Protein AF-0000000072275201 (afdb_homodimer)

Secondary structure (DSSP, 8-state):
------S-HHHH-----TTSS----B-TTT--BHHHHHHH-GGGEEEEEEEETTTTEEEEEEEEEPTT-TT-SS-HHHHHHHHH--TTEE--EEEHHHHHSHHHHHHHHHHHHHHHHH-GGGB-HHHHHHHHHHHHHHHHHHBPPPPHHHHHHHHHHHHHHHHH-/------S-HHHH-----TTSS----B-TTT--BHHHHTTT-GGGEEEEEEEETTTTEEEEEEEEEPTT-TT-SS-HHHHHHHHH--TTEE--EEEHHHHHSHHHHHHHHHHHHHHHHH-GGGB-HHHHHHHHHHHHHHHHHHBPPPPHHHHHHHHHHHHHHHHH-

Sequence (330 aa):
MAQYMPWSLAALRPVHPTFGNLIPLLCEVCRNDLLQDSILRPGWGTILFRHDYNISQVTSVHLSCKDGCLSCKDGCNSEIESRYGGDGVIWPSAELRDYLNPAIFMMKMQEHMNQMRYIPLSFSEAAHHKYMQIFSALSQRTLRLTTQEDLVDYNSYMEIRAAFSMAQYMPWSLAALRPVHPTFGNLIPLLCEVCRNDLLQDSILRPGWGTILFRHDYNISQVTSVHLSCKDGCLSCKDGCNSEIESRYGGDGVIWPSAELRDYLNPAIFMMKMQEHMNQMRYIPLSFSEAAHHKYMQIFSALSQRTLRLTTQEDLVDYNSYMEIRAAFS

Organism: Rhodospirillum rubrum (strain ATCC 11170 / ATH 1.1.1 / DSM 467 / LMG 4362 / NCIMB 8255 / S1) (NCBI:txid269796)

Structure (mmCIF, N/CA/C/O backbone):
data_AF-0000000072275201-model_v1
#
loop_
_entity.id
_entity.type
_entity.pdbx_description
1 polymer 'Uncharacterized protein'
#
loop_
_atom_site.group_PDB
_atom_site.id
_atom_site.type_symbol
_atom_site.label_atom_id
_atom_site.label_alt_id
_atom_site.label_comp_id
_atom_site.label_asym_id
_atom_site.label_entity_id
_atom_site.label_seq_id
_atom_site.pdbx_PDB_ins_code
_atom_site.Cartn_x
_atom_site.Cartn_y
_atom_site.Cartn_z
_atom_site.occupancy
_atom_site.B_iso_or_equiv
_atom_site.auth_seq_id
_atom_site.auth_comp_id
_atom_site.auth_asym_id
_atom_site.auth_atom_id
_atom_site.pdbx_PDB_model_num
ATOM 1 N N . MET A 1 1 ? -39.312 -1.085 18.031 1 17.34 1 MET A N 1
ATOM 2 C CA . MET A 1 1 ? -38.531 -2.174 17.453 1 17.34 1 MET A CA 1
ATOM 3 C C . MET A 1 1 ? -37.562 -1.651 16.375 1 17.34 1 MET A C 1
ATOM 5 O O . MET A 1 1 ? -38 -1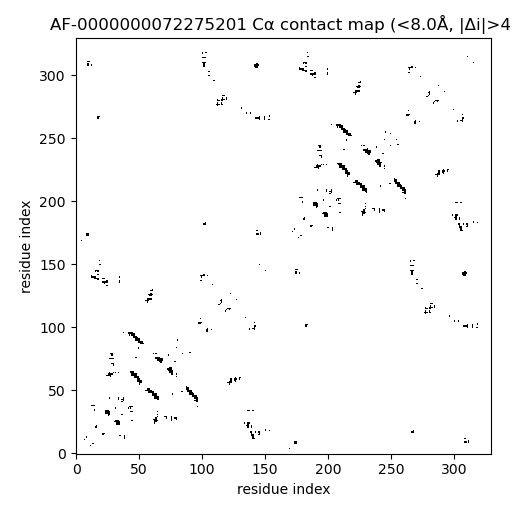.26 15.297 1 17.34 1 MET A O 1
ATOM 9 N N . ALA A 1 2 ? -36.75 -0.771 16.562 1 24.14 2 ALA A N 1
ATOM 10 C CA . ALA A 1 2 ? -35.969 -0.015 15.586 1 24.14 2 ALA A CA 1
ATOM 11 C C . ALA A 1 2 ? -35.281 -0.95 14.609 1 24.14 2 ALA A C 1
ATOM 13 O O . ALA A 1 2 ? -34.562 -1.864 15.023 1 24.14 2 ALA A O 1
ATOM 14 N N . GLN A 1 3 ? -35.781 -1.308 13.406 1 24.64 3 GLN A N 1
ATOM 15 C CA . GLN A 1 3 ? -35.5 -2.391 12.469 1 24.64 3 GLN A CA 1
ATOM 16 C C . GLN A 1 3 ? -34 -2.461 12.141 1 24.64 3 GLN A C 1
ATOM 18 O O . GLN A 1 3 ? -33.375 -1.433 11.914 1 24.64 3 GLN A O 1
ATOM 23 N N . TYR A 1 4 ? -33.156 -3.467 12.617 1 26.97 4 TYR A N 1
ATOM 24 C CA . TYR A 1 4 ? -31.812 -4.027 12.516 1 26.97 4 TYR A CA 1
ATOM 25 C C . TYR A 1 4 ? -31.328 -4.023 11.078 1 26.97 4 TYR A C 1
ATOM 27 O O . TYR A 1 4 ? -31.859 -4.738 10.227 1 26.97 4 TYR A O 1
ATOM 35 N N . MET A 1 5 ? -31.406 -2.988 10.414 1 33.47 5 MET A N 1
ATOM 36 C CA . MET A 1 5 ? -31.141 -2.93 8.977 1 33.47 5 MET A CA 1
ATOM 37 C C . MET A 1 5 ? -30.078 -3.957 8.586 1 33.47 5 MET A C 1
ATOM 39 O O . MET A 1 5 ? -29 -3.984 9.156 1 33.47 5 MET A O 1
ATOM 43 N N . PRO A 1 6 ? -30.312 -5.121 8 1 34.28 6 PRO A N 1
ATOM 44 C CA . PRO A 1 6 ? -29.594 -6.387 7.816 1 34.28 6 PRO A CA 1
ATOM 45 C C . PRO A 1 6 ? -28.094 -6.199 7.594 1 34.28 6 PRO A C 1
ATOM 47 O O . PRO A 1 6 ? -27.625 -5.066 7.477 1 34.28 6 PRO A O 1
ATOM 50 N N . TRP A 1 7 ? -27.25 -7.246 6.391 1 37.75 7 TRP A N 1
ATOM 51 C CA . TRP A 1 7 ? -25.906 -7.676 6.016 1 37.75 7 TRP A CA 1
ATOM 52 C C . TRP A 1 7 ? -25.062 -6.48 5.602 1 37.75 7 TRP A C 1
ATOM 54 O O . TRP A 1 7 ? -25.391 -5.762 4.66 1 37.75 7 TRP A O 1
ATOM 64 N N . SER A 1 8 ? -24.531 -5.602 6.297 1 42.25 8 SER A N 1
ATOM 65 C CA . SER A 1 8 ? -23.828 -4.328 6.238 1 42.25 8 SER A CA 1
ATOM 66 C C . SER A 1 8 ? -22.812 -4.312 5.102 1 42.25 8 SER A C 1
ATOM 68 O O . SER A 1 8 ? -22.297 -5.363 4.707 1 42.25 8 SER A O 1
ATOM 70 N N . LEU A 1 9 ? -23.047 -3.363 4.133 1 43.56 9 LEU A N 1
ATOM 71 C CA . LEU A 1 9 ? -22.078 -3.127 3.064 1 43.56 9 LEU A CA 1
ATOM 72 C C . LEU A 1 9 ? -20.672 -3.52 3.506 1 43.56 9 LEU A C 1
ATOM 74 O O . LEU A 1 9 ? -19.875 -4.031 2.705 1 43.56 9 LEU A O 1
ATOM 78 N N . ALA A 1 10 ? -20.344 -3.168 4.766 1 48.31 10 ALA A N 1
ATOM 79 C CA . ALA A 1 10 ? -19.031 -3.545 5.289 1 48.31 10 ALA A CA 1
ATOM 80 C C . ALA A 1 10 ? -18.828 -5.055 5.203 1 48.31 10 ALA A C 1
ATOM 82 O O . ALA A 1 10 ? -17.703 -5.52 4.969 1 48.31 10 ALA A O 1
ATOM 83 N N . ALA A 1 11 ? -20.016 -5.805 5.34 1 50.03 11 ALA A N 1
ATOM 84 C CA . ALA A 1 11 ? -19.969 -7.266 5.285 1 50.03 11 ALA A CA 1
ATOM 85 C C . ALA A 1 11 ? -19.812 -7.754 3.848 1 50.03 11 ALA A C 1
ATOM 87 O O . ALA A 1 11 ? -19.25 -8.82 3.609 1 50.03 11 ALA A O 1
ATOM 88 N N . LEU A 1 12 ? -20.234 -6.895 2.959 1 55.34 12 LEU A N 1
ATOM 89 C CA . LEU A 1 12 ? -20.328 -7.438 1.607 1 55.34 12 LEU A CA 1
ATOM 90 C C . LEU A 1 12 ? -18.984 -7.324 0.888 1 55.34 12 LEU A C 1
ATOM 92 O O . LEU A 1 12 ? -18.703 -8.078 -0.045 1 55.34 12 LEU A O 1
ATOM 96 N N . ARG A 1 13 ? -18.109 -6.762 1.383 1 70.56 13 ARG A N 1
ATOM 97 C CA . ARG A 1 13 ? -16.812 -6.609 0.733 1 70.56 13 ARG A CA 1
ATOM 98 C C . ARG A 1 13 ? -16.938 -6.676 -0.785 1 70.56 13 ARG A C 1
ATOM 100 O O . ARG A 1 13 ? -16.359 -7.555 -1.429 1 70.56 13 ARG A O 1
ATOM 107 N N . PRO A 1 14 ? -17.75 -5.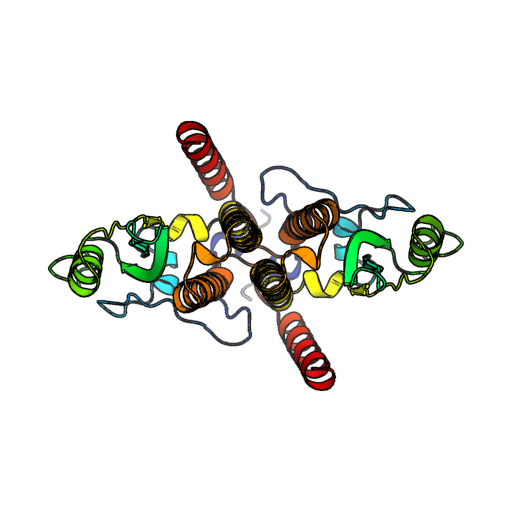742 -1.393 1 80.75 14 PRO A N 1
ATOM 108 C CA . PRO A 1 14 ? -17.953 -5.836 -2.84 1 80.75 14 PRO A CA 1
ATOM 109 C C . PRO A 1 14 ? -16.719 -5.422 -3.637 1 80.75 14 PRO A C 1
ATOM 111 O O . PRO A 1 14 ? -15.828 -4.75 -3.102 1 80.75 14 PRO A O 1
ATOM 114 N N . VAL A 1 15 ? -16.703 -5.957 -4.922 1 89.31 15 VAL A N 1
ATOM 115 C CA . VAL A 1 15 ? -15.719 -5.445 -5.867 1 89.31 15 VAL A CA 1
ATOM 116 C C . VAL A 1 15 ? -16.188 -4.109 -6.434 1 89.31 15 VAL A C 1
ATOM 118 O O . VAL A 1 15 ? -17.344 -3.977 -6.859 1 89.31 15 VAL A O 1
ATOM 121 N N . HIS A 1 16 ? -15.422 -3.115 -6.34 1 90.69 16 HIS A N 1
ATOM 122 C CA . HIS A 1 16 ? -15.734 -1.8 -6.883 1 90.69 16 HIS A CA 1
ATOM 123 C C . HIS A 1 16 ? -14.531 -1.193 -7.598 1 90.69 16 HIS A C 1
ATOM 125 O O . HIS A 1 16 ? -13.383 -1.481 -7.242 1 90.69 16 HIS A O 1
ATOM 131 N N . PRO A 1 17 ? -14.766 -0.382 -8.633 1 93.56 17 PRO A N 1
ATOM 132 C CA . PRO A 1 17 ? -13.648 0.221 -9.359 1 93.56 17 PRO A CA 1
ATOM 133 C C . PRO A 1 17 ? -12.977 1.354 -8.586 1 93.56 17 PRO A C 1
ATOM 135 O O . PRO A 1 17 ? -13.383 2.512 -8.703 1 93.56 17 PRO A O 1
ATOM 138 N N . THR A 1 18 ? -11.922 1.059 -7.934 1 93.88 18 THR A N 1
ATOM 139 C CA . THR A 1 18 ? -11.188 2.02 -7.121 1 93.88 18 THR A CA 1
ATOM 140 C C . THR A 1 18 ? -10.664 3.17 -7.98 1 93.88 18 THR A C 1
ATOM 142 O O . THR A 1 18 ? -10.672 4.324 -7.551 1 93.88 18 THR A O 1
ATOM 145 N N . PHE A 1 19 ? -10.305 2.859 -9.188 1 93.69 19 PHE A N 1
ATOM 146 C CA . PHE A 1 19 ? -9.648 3.816 -10.07 1 93.69 19 PHE A CA 1
ATOM 147 C C . PHE A 1 19 ? -10.602 4.289 -11.164 1 93.69 19 PHE A C 1
ATOM 149 O O . PHE A 1 19 ? -10.172 4.879 -12.156 1 93.69 19 PHE A O 1
ATOM 156 N N . GLY A 1 20 ? -11.836 4.016 -11.047 1 90.75 20 GLY A N 1
ATOM 157 C CA . GLY A 1 20 ? -12.82 4.422 -12.039 1 90.75 20 GLY A CA 1
ATOM 158 C C . GLY A 1 20 ? -13.234 3.291 -12.961 1 90.75 20 GLY A C 1
ATOM 159 O O . GLY A 1 20 ? -14.367 3.256 -13.438 1 90.75 20 GLY A O 1
ATOM 160 N N . ASN A 1 21 ? -12.25 2.432 -13.25 1 92.62 21 ASN A N 1
ATOM 161 C CA . ASN A 1 21 ? -12.531 1.245 -14.055 1 92.62 21 ASN A CA 1
ATOM 162 C C . ASN A 1 21 ? -12.148 -0.034 -13.312 1 92.62 21 ASN A C 1
ATOM 164 O O . ASN A 1 21 ? -11.227 -0.031 -12.492 1 92.62 21 ASN A O 1
ATOM 168 N N . LEU A 1 22 ? -12.922 -1.048 -13.695 1 94.75 22 LEU A N 1
ATOM 169 C CA . LEU A 1 22 ? -12.625 -2.336 -13.078 1 94.75 22 LEU A CA 1
ATOM 170 C C . LEU A 1 22 ? -11.336 -2.928 -13.648 1 94.75 22 LEU A C 1
ATOM 172 O O . LEU A 1 22 ? -11.125 -2.902 -14.859 1 94.75 22 LEU A O 1
ATOM 176 N N . ILE A 1 23 ? -10.469 -3.408 -12.812 1 96.12 23 ILE A N 1
ATOM 177 C CA . ILE A 1 23 ? -9.258 -4.141 -13.156 1 96.12 23 ILE A CA 1
ATOM 178 C C . ILE A 1 23 ? -9.453 -5.625 -12.852 1 96.12 23 ILE A C 1
ATOM 180 O O . ILE A 1 23 ? -9.539 -6.02 -11.688 1 96.12 23 ILE A O 1
ATOM 184 N N . PRO A 1 24 ? -9.523 -6.445 -13.875 1 96.19 24 PRO A N 1
ATOM 185 C CA . PRO A 1 24 ? -9.727 -7.871 -13.617 1 96.19 24 PRO A CA 1
ATOM 186 C C . PRO A 1 24 ? -8.484 -8.555 -13.047 1 96.19 24 PRO A C 1
ATOM 188 O O . PRO A 1 24 ? -7.371 -8.039 -13.188 1 96.19 24 PRO A O 1
ATOM 191 N N . LEU A 1 25 ? -8.664 -9.609 -12.336 1 96.81 25 LEU A N 1
ATOM 192 C CA . LEU A 1 25 ? -7.621 -10.492 -11.836 1 96.81 25 LEU A CA 1
ATOM 193 C C . LEU A 1 25 ? -7.832 -11.922 -12.336 1 96.81 25 LEU A C 1
ATOM 195 O O . LEU A 1 25 ? -8.391 -12.758 -11.633 1 96.81 25 LEU A O 1
ATOM 199 N N . LEU A 1 26 ? -7.25 -12.148 -13.508 1 96.06 26 LEU A N 1
ATOM 200 C CA . LEU A 1 26 ? -7.613 -13.367 -14.219 1 96.06 26 LEU A CA 1
ATOM 201 C C . LEU A 1 26 ? -6.617 -14.484 -13.93 1 96.06 26 LEU A C 1
ATOM 203 O O . LEU A 1 26 ? -5.406 -14.25 -13.914 1 96.06 26 LEU A O 1
ATOM 207 N N . CYS A 1 27 ? -7.199 -15.656 -13.672 1 96.31 27 CYS A N 1
ATOM 208 C CA . CYS A 1 27 ? -6.363 -16.844 -13.742 1 96.31 27 CYS A CA 1
ATOM 209 C C . CYS A 1 27 ? -5.684 -16.953 -15.102 1 96.31 27 CYS A C 1
ATOM 211 O O . CYS A 1 27 ? -6.332 -16.797 -16.141 1 96.31 27 CYS A O 1
ATOM 213 N N . GLU A 1 28 ? -4.445 -17.266 -15.086 1 95.12 28 GLU A N 1
ATOM 214 C CA . GLU A 1 28 ? -3.686 -17.25 -16.328 1 95.12 28 GLU A CA 1
ATOM 215 C C . GLU A 1 28 ? -3.936 -18.516 -17.141 1 95.12 28 GLU A C 1
ATOM 217 O O . GLU A 1 28 ? -3.572 -18.594 -18.312 1 95.12 28 GLU A O 1
ATOM 222 N N . VAL A 1 29 ? -4.605 -19.469 -16.547 1 93.81 29 VAL A N 1
ATOM 223 C CA . VAL A 1 29 ? -4.863 -20.75 -17.219 1 93.81 29 VAL A CA 1
ATOM 224 C C . VAL A 1 29 ? -6.309 -20.781 -17.703 1 93.81 29 VAL A C 1
ATOM 226 O O . VAL A 1 29 ? -6.559 -20.797 -18.906 1 93.81 29 VAL A O 1
ATOM 229 N N . CYS A 1 30 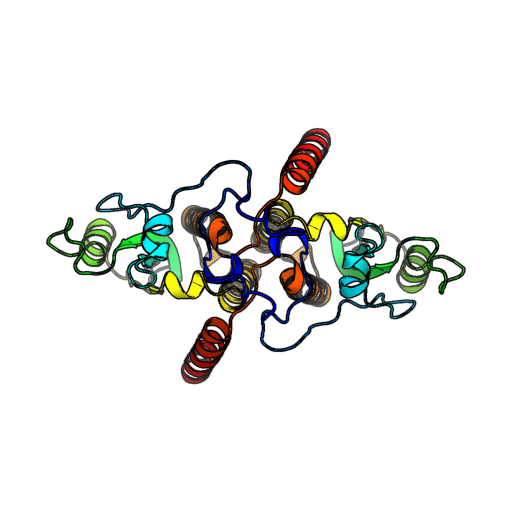? -7.289 -20.703 -16.891 1 92.94 30 CYS A N 1
ATOM 230 C CA . CYS A 1 30 ? -8.688 -20.891 -17.25 1 92.94 30 CYS A CA 1
ATOM 231 C C . CYS A 1 30 ? -9.375 -19.547 -17.5 1 92.94 30 CYS A C 1
ATOM 233 O O . CYS A 1 30 ? -10.523 -19.5 -17.938 1 92.94 30 CYS A O 1
ATOM 235 N N . ARG A 1 31 ? -8.828 -18.406 -17.188 1 93.25 31 ARG A N 1
ATOM 236 C CA . ARG A 1 31 ? -9.258 -17.047 -17.469 1 93.25 31 ARG A CA 1
ATOM 237 C C . ARG A 1 31 ? -10.422 -16.641 -16.562 1 93.25 31 ARG A C 1
ATOM 239 O O . ARG A 1 31 ? -11.07 -15.617 -16.797 1 93.25 31 ARG A O 1
ATOM 246 N N . ASN A 1 32 ? -10.68 -17.484 -15.516 1 91.31 32 ASN A N 1
ATOM 247 C CA . ASN A 1 32 ? -11.633 -17.047 -14.508 1 91.31 32 ASN A CA 1
ATOM 248 C C . ASN A 1 32 ? -11.156 -15.781 -13.797 1 91.31 32 ASN A C 1
ATOM 250 O O . ASN A 1 32 ? -9.977 -15.648 -13.484 1 91.31 32 ASN A O 1
ATOM 254 N N . ASP A 1 33 ? -12.125 -14.914 -13.516 1 93.5 33 ASP A N 1
ATOM 255 C CA . ASP A 1 33 ? -11.781 -13.719 -12.75 1 93.5 33 ASP A CA 1
ATOM 256 C C . ASP A 1 33 ? -11.734 -14.023 -11.258 1 93.5 33 ASP A C 1
ATOM 258 O O . ASP A 1 33 ? -12.766 -14.078 -10.594 1 93.5 33 ASP A O 1
ATOM 262 N N . LEU A 1 34 ? -10.578 -14.078 -10.75 1 94.12 34 LEU A N 1
ATOM 263 C CA . LEU A 1 34 ? -10.336 -14.492 -9.375 1 94.12 34 LEU A CA 1
ATOM 264 C C . LEU A 1 34 ? -10.875 -13.445 -8.391 1 94.12 34 LEU A C 1
ATOM 266 O O . LEU A 1 34 ? -11.227 -13.773 -7.258 1 94.12 34 LEU A O 1
ATOM 270 N N . LEU A 1 35 ? -10.891 -12.211 -8.812 1 94 35 LEU A N 1
ATOM 271 C CA . LEU A 1 35 ? -11.406 -11.148 -7.953 1 94 35 LEU A CA 1
ATOM 272 C C . LEU A 1 35 ? -12.914 -11.297 -7.754 1 94 35 LEU A C 1
ATOM 274 O O . LEU A 1 35 ? -13.398 -11.266 -6.621 1 94 35 LEU A O 1
ATOM 278 N N . GLN A 1 36 ? -13.617 -11.492 -8.805 1 90.5 36 GLN A N 1
ATOM 279 C CA . GLN A 1 36 ? -15.055 -11.711 -8.727 1 90.5 36 GLN A CA 1
ATOM 280 C C . GLN A 1 36 ? -15.383 -13 -7.988 1 90.5 36 GLN A C 1
ATOM 282 O O . GLN A 1 36 ? -16.281 -13.039 -7.148 1 90.5 36 GLN A O 1
ATOM 287 N N . ASP A 1 37 ? -14.617 -14 -8.258 1 88.06 37 ASP A N 1
ATOM 288 C CA . ASP A 1 37 ? -14.844 -15.305 -7.637 1 88.06 37 ASP A CA 1
ATOM 289 C C . ASP A 1 37 ? -14.594 -15.242 -6.129 1 88.06 37 ASP A C 1
ATOM 291 O O . ASP A 1 37 ? -15.203 -15.992 -5.367 1 88.06 37 ASP A O 1
ATOM 295 N N . SER A 1 38 ? -13.773 -14.312 -5.742 1 88.44 38 SER A N 1
ATOM 296 C CA . SER A 1 38 ? -13.383 -14.227 -4.336 1 88.44 38 SER A CA 1
ATOM 297 C C . SER A 1 38 ? -14.562 -13.82 -3.459 1 88.44 38 SER A C 1
ATOM 299 O O . SER A 1 38 ? -14.523 -13.984 -2.238 1 88.44 38 SER A O 1
ATOM 301 N N . ILE A 1 39 ? -15.57 -13.281 -4.047 1 85.38 39 ILE A N 1
ATOM 302 C CA . ILE A 1 39 ? -16.75 -12.867 -3.295 1 85.38 39 ILE A CA 1
ATOM 303 C C . ILE A 1 39 ? -17.422 -14.094 -2.674 1 85.38 39 ILE A C 1
ATOM 305 O O . ILE A 1 39 ? -17.781 -14.086 -1.494 1 85.38 39 ILE A O 1
ATOM 309 N N . LEU A 1 40 ? -17.422 -15.094 -3.455 1 82.31 40 LEU A N 1
ATOM 310 C CA . LEU A 1 40 ? -18.109 -16.297 -3 1 82.31 40 LEU A CA 1
ATOM 311 C C . LEU A 1 40 ? -17.109 -17.359 -2.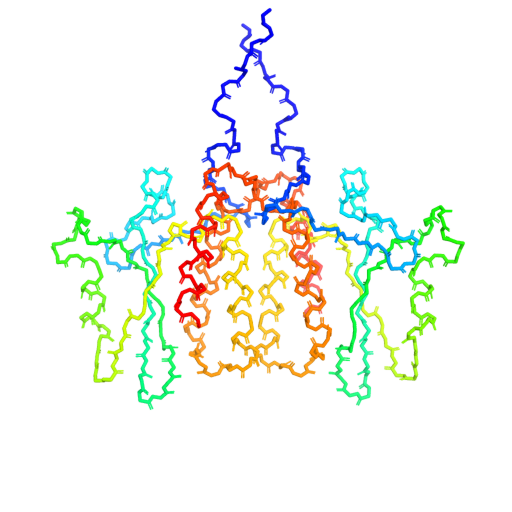578 1 82.31 40 LEU A C 1
ATOM 313 O O . LEU A 1 40 ? -17.422 -18.219 -1.748 1 82.31 40 LEU A O 1
ATOM 317 N N . ARG A 1 41 ? -15.914 -17.297 -3.166 1 83.12 41 ARG A N 1
ATOM 318 C CA . ARG A 1 41 ? -14.898 -18.328 -2.93 1 83.12 41 ARG A CA 1
ATOM 319 C C . ARG A 1 41 ? -13.539 -17.688 -2.654 1 83.12 41 ARG A C 1
ATOM 321 O O . ARG A 1 41 ? -12.609 -17.812 -3.453 1 83.12 41 ARG A O 1
ATOM 328 N N . PRO A 1 42 ? -13.32 -17.094 -1.533 1 77.75 42 PRO A N 1
ATOM 329 C CA . PRO A 1 42 ? -12.078 -16.359 -1.271 1 77.75 42 PRO A CA 1
ATOM 330 C C . PRO A 1 42 ? -10.852 -17.266 -1.24 1 77.75 42 PRO A C 1
ATOM 332 O O . PRO A 1 42 ? -9.734 -16.797 -1.489 1 77.75 42 PRO A O 1
ATOM 335 N N . GLY A 1 43 ? -10.984 -18.531 -1.145 1 79.44 43 GLY A N 1
ATOM 336 C CA . GLY A 1 43 ? -9.852 -19.438 -1.004 1 79.44 43 GLY A CA 1
ATOM 337 C C . GLY A 1 43 ? -9.43 -20.078 -2.312 1 79.44 43 GLY A C 1
ATOM 338 O O . GLY A 1 43 ? -8.562 -20.953 -2.332 1 79.44 43 GLY A O 1
ATOM 339 N N . TRP A 1 44 ? -9.805 -19.5 -3.412 1 82.44 44 TRP A N 1
ATOM 340 C CA . TRP A 1 44 ? -9.609 -20.219 -4.668 1 82.44 44 TRP A CA 1
ATOM 341 C C . TRP A 1 44 ? -8.445 -19.625 -5.457 1 82.44 44 TRP A C 1
ATOM 343 O O . TRP A 1 44 ? -7.91 -20.266 -6.363 1 82.44 44 TRP A O 1
ATOM 353 N N . GLY A 1 45 ? -8.039 -18.469 -5.176 1 92.62 45 GLY A N 1
ATOM 354 C CA . GLY A 1 45 ? -6.98 -17.828 -5.938 1 92.62 45 GLY A CA 1
ATOM 355 C C . GLY A 1 45 ? -5.625 -17.922 -5.27 1 92.62 45 GLY A C 1
ATOM 356 O O . GLY A 1 45 ? -5.52 -17.844 -4.043 1 92.62 45 GLY A O 1
ATOM 357 N N . THR A 1 46 ? -4.605 -18.141 -6.078 1 95 46 THR A N 1
ATOM 358 C CA . THR A 1 46 ? -3.23 -18.203 -5.598 1 95 46 THR A CA 1
ATOM 359 C C . THR A 1 46 ? -2.318 -17.312 -6.43 1 95 46 THR A C 1
ATOM 361 O O . THR A 1 46 ? -2.488 -17.203 -7.648 1 95 46 THR A O 1
ATOM 364 N N . ILE A 1 47 ? -1.437 -16.656 -5.777 1 97.56 47 ILE A N 1
ATOM 365 C CA . ILE A 1 47 ? -0.34 -15.961 -6.434 1 97.56 47 ILE A CA 1
ATOM 366 C C . ILE A 1 47 ? 0.914 -16.828 -6.418 1 97.56 47 ILE A C 1
ATOM 368 O O . ILE A 1 47 ? 1.337 -17.297 -5.359 1 97.56 47 ILE A O 1
ATOM 372 N N . LEU A 1 48 ? 1.494 -17.078 -7.574 1 97.56 48 LEU A N 1
ATOM 373 C CA . LEU A 1 48 ? 2.701 -17.891 -7.703 1 97.56 48 LEU A CA 1
ATOM 374 C C . LEU A 1 48 ? 3.896 -17.031 -8.086 1 97.56 48 LEU A C 1
ATOM 376 O O . LEU A 1 48 ? 3.828 -16.25 -9.039 1 97.56 48 LEU A O 1
ATOM 380 N N . PHE A 1 49 ? 4.922 -17.188 -7.34 1 98.56 49 PHE A N 1
ATOM 381 C CA . PHE A 1 49 ? 6.164 -16.469 -7.613 1 98.56 49 PHE A CA 1
ATOM 382 C C . PHE A 1 49 ? 7.199 -17.406 -8.227 1 98.56 49 PHE A C 1
ATOM 384 O O . PHE A 1 49 ? 7.621 -18.375 -7.594 1 98.56 49 PHE A O 1
ATOM 391 N N . ARG A 1 50 ? 7.559 -17.141 -9.43 1 98.62 50 ARG A N 1
ATOM 392 C CA . ARG A 1 50 ? 8.633 -17.906 -10.047 1 98.62 50 ARG A CA 1
ATOM 393 C C . ARG A 1 50 ? 10 -17.438 -9.547 1 98.62 50 ARG A C 1
ATOM 395 O O . ARG A 1 50 ? 10.5 -16.406 -9.977 1 98.62 50 ARG A O 1
ATOM 402 N N . HIS A 1 51 ? 10.578 -18.203 -8.703 1 98.5 51 HIS A N 1
ATOM 403 C CA . HIS A 1 51 ? 11.867 -17.844 -8.117 1 98.5 51 HIS A CA 1
ATOM 404 C C . HIS A 1 51 ? 13 -18.672 -8.719 1 98.5 51 HIS A C 1
ATOM 406 O O . HIS A 1 51 ? 13 -19.906 -8.609 1 98.5 51 HIS A O 1
ATOM 412 N N . ASP A 1 52 ? 13.883 -17.953 -9.375 1 98.06 52 ASP A N 1
ATOM 413 C CA . ASP A 1 52 ? 15.086 -18.594 -9.898 1 98.06 52 ASP A CA 1
ATOM 414 C C . ASP A 1 52 ? 16.203 -18.594 -8.859 1 98.06 52 ASP A C 1
ATOM 416 O O . ASP A 1 52 ? 16.797 -17.547 -8.586 1 98.06 52 ASP A O 1
ATOM 420 N N . TYR A 1 53 ? 16.484 -19.688 -8.375 1 95.44 53 TYR A N 1
ATOM 421 C CA . TYR A 1 53 ? 17.453 -19.828 -7.293 1 95.44 53 TYR A CA 1
ATOM 422 C C . TYR A 1 53 ? 18.875 -19.531 -7.777 1 95.44 53 TYR A C 1
ATOM 424 O O . TYR A 1 53 ? 19.719 -19.062 -7 1 95.44 53 TYR A O 1
ATOM 432 N N . ASN A 1 54 ? 19.188 -19.828 -9 1 95.88 54 ASN A N 1
ATOM 433 C CA . ASN A 1 54 ? 20.516 -19.594 -9.555 1 95.88 54 ASN A CA 1
ATOM 434 C C . ASN A 1 54 ? 20.891 -18.125 -9.492 1 95.88 54 ASN A C 1
ATOM 436 O O . ASN A 1 54 ? 22.062 -17.781 -9.305 1 95.88 54 ASN A O 1
ATOM 440 N N . ILE A 1 55 ? 19.953 -17.281 -9.641 1 96.44 55 ILE A N 1
ATOM 441 C CA . ILE A 1 55 ? 20.25 -15.859 -9.648 1 96.44 55 ILE A CA 1
ATOM 442 C C . ILE A 1 55 ? 19.562 -15.18 -8.469 1 96.44 55 ILE A C 1
ATOM 444 O O . ILE A 1 55 ? 19.578 -13.953 -8.359 1 96.44 55 ILE A O 1
ATOM 448 N N . SER A 1 56 ? 18.828 -15.953 -7.578 1 96.94 56 SER A N 1
ATOM 449 C CA . SER A 1 56 ? 18.125 -15.477 -6.387 1 96.94 56 SER A CA 1
ATOM 450 C C . SER A 1 56 ? 17.172 -14.336 -6.727 1 96.94 56 SER A C 1
ATOM 452 O O . SER A 1 56 ? 17.203 -13.281 -6.086 1 96.94 56 SER A O 1
ATOM 454 N N . GLN A 1 57 ? 16.281 -14.57 -7.715 1 98.44 57 GLN A N 1
ATOM 455 C CA . GLN A 1 57 ? 15.375 -13.531 -8.203 1 98.44 57 GLN A CA 1
ATOM 456 C C . GLN A 1 57 ? 14.008 -14.109 -8.555 1 98.44 57 GLN A C 1
ATOM 458 O O . GLN A 1 57 ? 13.914 -15.195 -9.141 1 98.44 57 GLN A O 1
ATOM 463 N N . VAL A 1 58 ? 13.008 -13.422 -8.102 1 98.75 58 VAL A N 1
ATOM 464 C CA . VAL A 1 58 ? 11.688 -13.688 -8.664 1 98.75 58 VAL A CA 1
ATOM 465 C C . VAL A 1 58 ? 11.602 -13.102 -10.07 1 98.75 58 VAL A C 1
ATOM 467 O O . VAL A 1 58 ? 11.672 -11.891 -10.258 1 98.75 58 VAL A O 1
ATOM 470 N N . THR A 1 59 ? 11.406 -13.945 -11.023 1 98.62 59 THR A N 1
ATOM 471 C CA . THR A 1 59 ? 11.516 -13.516 -12.406 1 98.62 59 THR A CA 1
ATOM 472 C C . THR A 1 59 ? 10.133 -13.258 -13 1 98.62 59 THR A C 1
ATOM 474 O O . THR A 1 59 ? 10.008 -12.562 -14.008 1 98.62 59 THR A O 1
ATOM 477 N N . SER A 1 60 ? 9.117 -13.852 -12.43 1 98.56 60 SER A N 1
ATOM 478 C CA . SER A 1 60 ? 7.746 -13.609 -12.859 1 98.56 60 SER A CA 1
ATOM 479 C C . SER A 1 60 ? 6.754 -13.961 -11.75 1 98.56 60 SER A C 1
ATOM 481 O O . SER A 1 60 ? 7.082 -14.703 -10.82 1 98.56 60 SER A O 1
ATOM 483 N N . VAL A 1 61 ? 5.625 -13.328 -11.789 1 98.75 61 VAL A N 1
ATOM 484 C CA . VAL A 1 61 ? 4.512 -13.562 -10.875 1 98.75 61 VAL A CA 1
ATOM 485 C C . VAL A 1 61 ? 3.273 -13.984 -11.664 1 98.75 61 VAL A C 1
ATOM 487 O O . VAL A 1 61 ? 2.961 -13.406 -12.703 1 98.75 61 VAL A O 1
ATOM 490 N N . HIS A 1 62 ? 2.594 -15.008 -11.133 1 98.06 62 HIS A N 1
ATOM 491 C CA . HIS A 1 62 ? 1.481 -15.594 -11.875 1 98.06 62 HIS A CA 1
ATOM 492 C C . HIS A 1 62 ? 0.264 -15.789 -10.977 1 98.06 62 HIS A C 1
ATOM 494 O O . HIS A 1 62 ? 0.402 -15.938 -9.766 1 98.06 62 HIS A O 1
ATOM 500 N N . LEU A 1 63 ? -0.862 -15.758 -11.68 1 97.19 63 LEU A N 1
ATOM 501 C CA . LEU A 1 63 ? -2.139 -15.969 -11 1 97.19 63 LEU A CA 1
ATOM 502 C C . LEU A 1 63 ? -2.791 -17.266 -11.453 1 97.19 63 LEU A C 1
ATOM 504 O O . LEU A 1 63 ? -2.869 -17.547 -12.656 1 97.19 63 LEU A O 1
ATOM 508 N N . SER A 1 64 ? -3.197 -18.016 -10.43 1 94.69 64 SER A N 1
ATOM 509 C CA . SER A 1 64 ? -3.859 -19.281 -10.734 1 94.69 64 SER A CA 1
ATOM 510 C C . SER A 1 64 ? -5.039 -19.516 -9.797 1 94.69 64 SER A C 1
ATOM 512 O O . SER A 1 64 ? -5.078 -19 -8.688 1 94.69 64 SER A O 1
ATOM 514 N N . CYS A 1 65 ? -5.965 -20.234 -10.336 1 89.81 65 CYS A N 1
ATOM 515 C CA . CYS A 1 65 ? -6.988 -20.781 -9.453 1 89.81 65 CYS A CA 1
ATOM 516 C C . CYS A 1 65 ? -6.539 -22.109 -8.867 1 89.81 65 CYS A C 1
ATOM 518 O O . CYS A 1 65 ? -5.691 -22.797 -9.445 1 89.81 65 CYS A O 1
ATOM 520 N N . LYS A 1 66 ? -6.734 -22.312 -7.641 1 77.81 66 LYS A N 1
ATOM 521 C CA . LYS A 1 66 ? -6.27 -23.5 -6.938 1 77.81 66 LYS A CA 1
ATOM 522 C C . LYS A 1 66 ? -6.668 -24.766 -7.688 1 77.81 66 LYS A C 1
ATOM 524 O O . LYS A 1 66 ? -7.5 -24.719 -8.594 1 77.81 66 LYS A O 1
ATOM 529 N N . ASP A 1 67 ? -6.051 -25.75 -7.227 1 68.06 67 ASP A N 1
ATOM 530 C CA . ASP A 1 67 ? -6.289 -27.062 -7.812 1 68.06 67 ASP A CA 1
ATOM 531 C C . ASP A 1 67 ? -7.75 -27.469 -7.645 1 68.06 67 ASP A C 1
ATOM 533 O O . ASP A 1 67 ? -8.375 -27.156 -6.633 1 68.06 67 ASP A O 1
ATOM 537 N N . GLY A 1 68 ? -8.367 -27.781 -8.836 1 65.12 68 GLY A N 1
ATOM 538 C CA . GLY A 1 68 ? -9.727 -28.281 -8.852 1 65.12 68 GLY A CA 1
ATOM 539 C C . GLY A 1 68 ? -10.695 -27.375 -9.594 1 65.12 68 GLY A C 1
ATOM 540 O O . GLY A 1 68 ? -11.914 -27.5 -9.438 1 65.12 68 GLY A O 1
ATOM 541 N N . CYS A 1 69 ? -10 -26.406 -10.125 1 71.62 69 CYS A N 1
ATOM 542 C CA . CYS A 1 69 ? -10.891 -25.625 -10.977 1 71.62 69 CYS A CA 1
ATOM 543 C C . CYS A 1 69 ? -11.594 -26.5 -11.992 1 71.62 69 CYS A C 1
ATOM 545 O O . CYS A 1 69 ? -10.984 -27.422 -12.555 1 71.62 69 CYS A O 1
ATOM 547 N N . LEU A 1 70 ? -12.781 -26.391 -11.984 1 65.44 70 LEU A N 1
ATOM 548 C CA . LEU A 1 70 ? -13.625 -27.25 -12.812 1 65.44 70 LEU A CA 1
ATOM 549 C C . LEU A 1 70 ? -13.203 -27.156 -14.281 1 65.44 70 LEU A C 1
ATOM 551 O O . LEU A 1 70 ? -13.367 -28.125 -15.031 1 65.44 70 LEU A O 1
ATOM 555 N N . SER A 1 71 ? -12.586 -26.078 -14.586 1 71.44 71 SER A N 1
ATOM 556 C CA . SER A 1 71 ? -12.297 -25.859 -15.992 1 71.44 71 SER A CA 1
ATOM 557 C C . SER A 1 71 ? -10.922 -26.406 -16.375 1 71.44 71 SER A C 1
ATOM 559 O O . SER A 1 71 ? -10.633 -26.609 -17.547 1 71.44 71 SER A O 1
ATOM 561 N N . CYS A 1 72 ? -10.125 -26.609 -15.305 1 72.56 72 CYS A N 1
ATOM 562 C CA . CYS A 1 72 ? -8.758 -27.031 -15.602 1 72.56 72 CYS A CA 1
ATOM 563 C C . CYS A 1 72 ? -8.492 -28.438 -15.086 1 72.56 72 CYS A C 1
ATOM 565 O O . CYS A 1 72 ? -8.68 -28.719 -13.898 1 72.56 72 CYS A O 1
ATOM 567 N N . LYS A 1 73 ? -8.172 -29.406 -15.898 1 68.81 73 LYS A N 1
ATOM 568 C CA . LYS A 1 73 ? -7.977 -30.828 -15.586 1 68.81 73 LYS A CA 1
ATOM 569 C C . LYS A 1 73 ? -6.805 -31.016 -14.625 1 68.81 73 LYS A C 1
ATOM 571 O O . LYS A 1 73 ? -6.918 -31.766 -13.648 1 68.81 73 LYS A O 1
ATOM 576 N N . ASP A 1 74 ? -5.668 -30.469 -14.875 1 72.06 74 ASP A N 1
ATOM 577 C CA . ASP A 1 74 ? -4.438 -30.734 -14.133 1 72.06 74 ASP A CA 1
ATOM 578 C C . ASP A 1 74 ? -4.246 -29.703 -13.016 1 72.06 74 ASP A C 1
ATOM 580 O O . ASP A 1 74 ? -3.273 -29.781 -12.258 1 72.06 74 ASP A O 1
ATOM 584 N N . GLY A 1 75 ? -5.227 -28.859 -12.875 1 85.5 75 GLY A N 1
ATOM 585 C CA . GLY A 1 75 ? -5.098 -27.781 -11.914 1 85.5 75 GLY A CA 1
ATOM 586 C C . GLY A 1 75 ? -4.309 -26.594 -12.438 1 85.5 75 GLY A C 1
ATOM 587 O O . GLY A 1 75 ? -3.295 -26.766 -13.117 1 85.5 75 GLY A O 1
ATOM 588 N N . CYS A 1 76 ? -4.645 -25.531 -12.234 1 92.69 76 CYS A N 1
ATOM 589 C CA . CYS A 1 76 ? -4.094 -24.312 -12.805 1 92.69 76 CYS A CA 1
ATOM 590 C C . CYS A 1 76 ? -2.684 -24.047 -12.281 1 92.69 76 CYS A C 1
ATOM 592 O O . CYS A 1 76 ? -1.819 -23.578 -13.023 1 92.69 76 CYS A O 1
ATOM 594 N N . ASN A 1 77 ? -2.404 -24.453 -11.016 1 92.12 77 ASN A N 1
ATOM 595 C CA . ASN A 1 77 ? -1.06 -24.297 -10.469 1 92.12 77 ASN A CA 1
ATOM 596 C C . ASN A 1 77 ? -0.043 -25.125 -11.242 1 92.12 77 ASN A C 1
ATOM 598 O O . ASN A 1 77 ? 0.995 -24.609 -11.664 1 92.12 77 ASN A O 1
ATOM 602 N N . SER A 1 78 ? -0.421 -26.391 -11.406 1 90.94 78 SER A N 1
ATOM 603 C CA . SER A 1 78 ? 0.479 -27.312 -12.078 1 90.94 78 SER A CA 1
ATOM 604 C C . SER A 1 78 ? 0.754 -26.891 -13.516 1 90.94 78 SER A C 1
ATOM 606 O O . SER A 1 78 ? 1.873 -27.047 -14.008 1 90.94 78 SER A O 1
ATOM 608 N N . GLU A 1 79 ? -0.232 -26.422 -14.125 1 92.31 79 GLU A N 1
ATOM 609 C CA . GLU A 1 79 ? -0.076 -25.969 -15.5 1 92.31 79 GLU A CA 1
ATOM 610 C C . GLU A 1 79 ? 0.903 -24.797 -15.594 1 92.31 79 GLU A C 1
ATOM 612 O O . GLU A 1 79 ? 1.746 -24.766 -16.484 1 92.31 79 GLU A O 1
ATOM 617 N N . ILE A 1 80 ? 0.801 -23.859 -14.703 1 94.88 80 ILE A N 1
ATOM 618 C CA . ILE A 1 80 ? 1.703 -22.703 -14.688 1 94.88 80 ILE A CA 1
ATOM 619 C C . ILE A 1 80 ? 3.131 -23.172 -14.422 1 94.88 80 ILE A C 1
ATOM 621 O O . ILE A 1 80 ? 4.062 -22.781 -15.125 1 94.88 80 ILE A O 1
ATOM 625 N N . GLU A 1 81 ? 3.291 -24.016 -13.453 1 94.25 81 GLU A N 1
ATOM 626 C CA . GLU A 1 81 ? 4.617 -24.516 -13.102 1 94.25 81 GLU A CA 1
ATOM 627 C C . GLU A 1 81 ? 5.246 -25.281 -14.266 1 94.25 81 GLU A C 1
ATOM 629 O O . GLU A 1 81 ? 6.453 -25.188 -14.492 1 94.25 81 GLU A O 1
ATOM 634 N N . SER A 1 82 ? 4.434 -26.016 -14.961 1 92.94 82 SER A N 1
ATOM 635 C CA . SER A 1 82 ? 4.918 -26.766 -16.109 1 92.94 82 SER A CA 1
ATOM 636 C C . SER A 1 82 ? 5.348 -25.828 -17.234 1 92.94 82 SER A C 1
ATOM 638 O O . SER A 1 82 ? 6.379 -26.047 -17.875 1 92.94 82 SER A O 1
ATOM 640 N N . ARG A 1 83 ? 4.609 -24.797 -17.453 1 94.5 83 ARG A N 1
ATOM 641 C CA . ARG A 1 83 ? 4.852 -23.859 -18.562 1 94.5 83 ARG A CA 1
ATOM 642 C C . ARG A 1 83 ? 6.102 -23.031 -18.297 1 94.5 83 ARG A C 1
ATOM 644 O O . ARG A 1 83 ? 6.832 -22.688 -19.234 1 94.5 83 ARG A O 1
ATOM 651 N N . TYR A 1 84 ? 6.309 -22.688 -17.047 1 95.88 84 TYR A N 1
ATOM 652 C CA . TYR A 1 84 ? 7.344 -21.703 -16.75 1 95.88 84 TYR A CA 1
ATOM 653 C C . TYR A 1 84 ? 8.438 -22.312 -15.875 1 95.88 84 TYR A C 1
ATOM 655 O O . TYR A 1 84 ? 9.289 -21.578 -15.359 1 95.88 84 TYR A O 1
ATOM 663 N N . GLY A 1 85 ? 8.336 -23.578 -15.625 1 95 85 GLY A N 1
ATOM 664 C CA . GLY A 1 85 ? 9.328 -24.25 -14.812 1 95 85 GLY A CA 1
ATOM 665 C C . GLY A 1 85 ? 10.695 -24.297 -15.453 1 95 85 GLY A C 1
ATOM 666 O O . GLY A 1 85 ? 10.914 -23.703 -16.516 1 95 85 GLY A O 1
ATOM 667 N N . GLY A 1 86 ? 11.688 -24.812 -14.711 1 93.31 86 GLY A N 1
ATOM 668 C CA . GLY A 1 86 ? 13.062 -24.953 -15.164 1 93.31 86 GLY A CA 1
ATOM 669 C C . GLY A 1 86 ? 14.031 -25.297 -14.055 1 93.31 86 GLY A C 1
ATOM 670 O O . GLY A 1 86 ? 13.648 -25.344 -12.883 1 93.31 86 GLY A O 1
ATOM 671 N N . ASP A 1 87 ? 15.242 -25.516 -14.555 1 93.56 87 ASP A N 1
ATOM 672 C CA . ASP A 1 87 ? 16.281 -25.844 -13.594 1 93.56 87 ASP A CA 1
ATOM 673 C C . ASP A 1 87 ? 16.469 -24.734 -12.57 1 93.56 87 ASP A C 1
ATOM 675 O O . ASP A 1 87 ? 16.562 -23.547 -12.93 1 93.56 87 ASP A O 1
ATOM 679 N N . GLY A 1 88 ? 16.422 -25.125 -11.312 1 96.81 88 GLY A N 1
ATOM 680 C CA . GLY A 1 88 ? 16.688 -24.203 -10.227 1 96.81 88 GLY A CA 1
ATOM 681 C C . GLY A 1 88 ? 15.484 -23.344 -9.875 1 96.81 88 GLY A C 1
ATOM 682 O O . GLY A 1 88 ? 15.602 -22.375 -9.109 1 96.81 88 GLY A O 1
ATOM 683 N N . VAL A 1 89 ? 14.375 -23.656 -10.461 1 97.75 89 VAL A N 1
ATOM 684 C CA . VAL A 1 89 ? 13.18 -22.844 -10.227 1 97.75 89 VAL A CA 1
ATOM 685 C C . VAL A 1 89 ? 12.367 -23.453 -9.078 1 97.75 89 VAL A C 1
ATOM 687 O O . VAL A 1 89 ? 12.156 -24.672 -9.039 1 97.75 89 VAL A O 1
ATOM 690 N N . ILE A 1 90 ? 11.977 -22.594 -8.109 1 97.31 90 ILE A N 1
ATOM 691 C CA . ILE A 1 90 ? 11.016 -22.969 -7.074 1 97.31 90 ILE A CA 1
ATOM 692 C C . ILE A 1 90 ? 9.805 -22.031 -7.129 1 97.31 90 ILE A C 1
ATOM 694 O O . ILE A 1 90 ? 9.867 -20.969 -7.746 1 97.31 90 ILE A O 1
ATOM 698 N N . TRP A 1 91 ? 8.703 -22.438 -6.391 1 96.38 91 TRP A N 1
ATOM 699 C CA . TRP A 1 91 ? 7.438 -21.734 -6.551 1 96.38 91 TRP A CA 1
ATOM 700 C C . TRP A 1 91 ? 6.855 -21.344 -5.195 1 96.38 91 TRP A C 1
ATOM 702 O O . TRP A 1 91 ? 5.809 -21.859 -4.793 1 96.38 91 TRP A O 1
ATOM 712 N N . PRO A 1 92 ? 7.457 -20.406 -4.527 1 96.75 92 PRO A N 1
ATOM 713 C CA . PRO A 1 92 ? 6.711 -19.844 -3.402 1 96.75 92 PRO A CA 1
ATOM 714 C C . PRO A 1 92 ? 5.332 -19.328 -3.809 1 96.75 92 PRO A C 1
ATOM 716 O O . PRO A 1 92 ? 5.16 -18.828 -4.922 1 96.75 92 PRO A O 1
ATOM 719 N N . SER A 1 93 ? 4.387 -19.516 -2.955 1 95.5 93 SER A N 1
ATOM 720 C CA . SER A 1 93 ? 3.023 -19.109 -3.281 1 95.5 93 SER A CA 1
ATOM 721 C C . SER A 1 93 ? 2.365 -18.391 -2.107 1 95.5 93 SER A C 1
ATOM 723 O O . SER A 1 93 ? 2.854 -18.453 -0.979 1 95.5 93 SER A O 1
ATOM 725 N N . ALA A 1 94 ? 1.394 -17.594 -2.441 1 95.31 94 ALA A N 1
ATOM 726 C CA . ALA A 1 94 ? 0.567 -16.922 -1.45 1 95.31 94 ALA A CA 1
ATOM 727 C C . ALA A 1 94 ? -0.917 -17.078 -1.77 1 95.31 94 ALA A C 1
ATOM 729 O O . ALA A 1 94 ? -1.314 -17.031 -2.936 1 95.31 94 ALA A O 1
ATOM 730 N N . GLU A 1 95 ? -1.67 -17.219 -0.704 1 93.81 95 GLU A N 1
ATOM 731 C CA . GLU A 1 95 ? -3.117 -17.281 -0.875 1 93.81 95 GLU A CA 1
ATOM 732 C C . GLU A 1 95 ? -3.705 -15.906 -1.168 1 93.81 95 GLU A C 1
ATOM 734 O O . GLU A 1 95 ? -3.482 -14.961 -0.413 1 93.81 95 GLU A O 1
ATOM 739 N N . LEU A 1 96 ? -4.473 -15.883 -2.197 1 94.38 96 LEU A N 1
ATOM 740 C CA . LEU A 1 96 ? -5.078 -14.609 -2.582 1 94.38 96 LEU A CA 1
ATOM 741 C C . LEU A 1 96 ? -5.973 -14.07 -1.467 1 94.38 96 LEU A C 1
ATOM 743 O O . LEU A 1 96 ? -6.039 -12.859 -1.249 1 94.38 96 LEU A O 1
ATOM 747 N N . ARG A 1 97 ? -6.652 -14.953 -0.76 1 92.81 97 ARG A N 1
ATOM 748 C CA . ARG A 1 97 ? -7.586 -14.562 0.292 1 92.81 97 ARG A CA 1
ATOM 749 C C . ARG A 1 97 ? -6.895 -13.711 1.353 1 92.81 97 ARG A C 1
ATOM 751 O O . ARG A 1 97 ? -7.504 -12.805 1.926 1 92.81 97 ARG A O 1
ATOM 758 N N . ASP A 1 98 ? -5.594 -13.984 1.617 1 94.75 98 ASP A N 1
ATOM 759 C CA . ASP A 1 98 ? -4.848 -13.219 2.611 1 94.75 98 ASP A CA 1
ATOM 760 C C . ASP A 1 98 ? -4.746 -11.75 2.205 1 94.75 98 ASP A C 1
ATOM 762 O O . ASP A 1 98 ? -4.801 -10.859 3.057 1 94.75 98 ASP A O 1
ATOM 766 N N . TYR A 1 99 ? -4.699 -11.555 0.945 1 96.25 99 TYR A N 1
ATOM 767 C CA . TYR A 1 99 ? -4.543 -10.195 0.428 1 96.25 99 TYR A CA 1
ATOM 768 C C . TYR A 1 99 ? -5.863 -9.438 0.478 1 96.25 99 TYR A C 1
ATOM 770 O O . TYR A 1 99 ? -5.895 -8.219 0.275 1 96.25 99 TYR A O 1
ATOM 778 N N . LEU A 1 100 ? -6.957 -10.109 0.724 1 94.88 100 LEU A N 1
ATOM 779 C CA . LEU A 1 100 ? -8.266 -9.461 0.81 1 94.88 100 LEU A CA 1
ATOM 780 C C . LEU A 1 100 ? -8.516 -8.938 2.217 1 94.88 100 LEU A C 1
ATOM 782 O O . LEU A 1 100 ? -9.453 -8.164 2.436 1 94.88 100 LEU A O 1
ATOM 786 N N . ASN A 1 101 ? -7.711 -9.438 3.16 1 95.25 101 ASN A N 1
ATOM 787 C CA . ASN A 1 101 ? -7.688 -8.875 4.504 1 95.25 101 ASN A CA 1
ATOM 788 C C . ASN A 1 101 ? -6.984 -7.52 4.531 1 95.25 101 ASN A C 1
ATOM 790 O O . ASN A 1 101 ? -5.816 -7.414 4.16 1 95.25 101 ASN A O 1
ATOM 794 N N . PRO A 1 102 ? -7.711 -6.504 5.004 1 95.69 102 PRO A N 1
ATOM 795 C CA . PRO A 1 102 ? -7.129 -5.164 4.91 1 95.69 102 PRO A CA 1
ATOM 796 C C . PRO A 1 102 ? -5.777 -5.062 5.617 1 95.69 102 PRO A C 1
ATOM 798 O O . PRO A 1 102 ? -4.848 -4.449 5.086 1 95.69 102 PRO A O 1
ATOM 801 N N . ALA A 1 103 ? -5.629 -5.633 6.746 1 96.94 103 ALA A N 1
ATOM 802 C CA . ALA A 1 103 ? -4.379 -5.555 7.496 1 96.94 103 ALA A CA 1
ATOM 803 C C . ALA A 1 103 ? -3.264 -6.316 6.781 1 96.94 103 ALA A C 1
ATOM 805 O O . ALA A 1 103 ? -2.148 -5.809 6.641 1 96.94 103 ALA A O 1
ATOM 806 N N . ILE A 1 104 ? -3.545 -7.477 6.332 1 97.44 104 ILE A N 1
ATOM 807 C CA . ILE A 1 104 ? -2.551 -8.297 5.645 1 97.44 104 ILE A CA 1
ATOM 808 C C . ILE A 1 104 ? -2.174 -7.641 4.316 1 97.44 104 ILE A C 1
ATOM 810 O O . ILE A 1 104 ? -1.005 -7.641 3.926 1 97.44 104 ILE A O 1
ATOM 814 N N . PHE A 1 105 ? -3.18 -7.082 3.676 1 98 105 PHE A N 1
ATOM 815 C CA . PHE A 1 105 ? -2.949 -6.352 2.438 1 98 105 PHE A CA 1
ATOM 816 C C . PHE A 1 105 ? -1.903 -5.262 2.641 1 98 105 PHE A C 1
ATOM 818 O O . PHE A 1 105 ? -0.931 -5.18 1.887 1 98 105 PHE A O 1
ATOM 825 N N . MET A 1 106 ? -2.098 -4.465 3.641 1 98 106 MET A N 1
ATOM 826 C CA . MET A 1 106 ? -1.169 -3.383 3.955 1 98 106 MET A CA 1
ATOM 827 C C . MET A 1 106 ? 0.214 -3.934 4.289 1 98 106 MET A C 1
ATOM 829 O O . MET A 1 106 ? 1.227 -3.398 3.836 1 98 106 MET A O 1
ATOM 833 N N . MET A 1 107 ? 0.223 -4.938 5.031 1 97.25 107 MET A N 1
ATOM 834 C CA . MET A 1 107 ? 1.488 -5.551 5.426 1 97.25 107 MET A CA 1
ATOM 835 C C . MET A 1 107 ? 2.242 -6.074 4.207 1 97.25 107 MET A C 1
ATOM 837 O O . MET A 1 107 ? 3.447 -5.859 4.078 1 97.25 107 MET A O 1
ATOM 841 N N . LYS A 1 108 ? 1.538 -6.738 3.342 1 97.81 108 LYS A N 1
ATOM 842 C CA . LYS A 1 108 ? 2.162 -7.297 2.145 1 97.81 108 LYS A CA 1
ATOM 843 C C . LYS A 1 108 ? 2.717 -6.191 1.249 1 97.81 108 LYS A C 1
ATOM 845 O O . LYS A 1 108 ? 3.795 -6.336 0.67 1 97.81 108 LYS A O 1
ATOM 850 N N . MET A 1 109 ? 1.983 -5.117 1.103 1 98.06 109 MET A N 1
ATOM 851 C CA . MET A 1 109 ? 2.461 -3.99 0.307 1 98.06 109 MET A CA 1
ATOM 852 C C . MET A 1 109 ? 3.732 -3.4 0.909 1 98.06 109 MET A C 1
ATOM 854 O O . MET A 1 109 ? 4.699 -3.131 0.191 1 98.06 109 MET A O 1
ATOM 858 N N . GLN A 1 110 ? 3.723 -3.229 2.174 1 97.88 110 GLN A N 1
ATOM 859 C CA . GLN A 1 110 ? 4.883 -2.646 2.84 1 97.88 110 GLN A CA 1
ATOM 860 C C . GLN A 1 110 ? 6.078 -3.596 2.791 1 97.88 110 GLN A C 1
ATOM 862 O O . GLN A 1 110 ? 7.219 -3.156 2.639 1 97.88 110 GLN A O 1
ATOM 867 N N . GLU A 1 111 ? 5.805 -4.855 2.963 1 97.38 111 GLU A N 1
ATOM 868 C CA . GLU A 1 111 ? 6.867 -5.848 2.857 1 97.38 111 GLU A CA 1
ATOM 869 C C . GLU A 1 111 ? 7.531 -5.805 1.485 1 97.38 111 GLU A C 1
ATOM 871 O O . GLU A 1 111 ? 8.758 -5.855 1.382 1 97.38 111 GLU A O 1
ATOM 876 N N . HIS A 1 112 ? 6.699 -5.719 0.508 1 98.44 112 HIS A N 1
ATOM 877 C CA . HIS A 1 112 ? 7.254 -5.645 -0.838 1 98.44 112 HIS A CA 1
ATOM 878 C C . HIS A 1 112 ? 8.039 -4.352 -1.041 1 98.44 112 HIS A C 1
ATOM 880 O O . HIS A 1 112 ? 9.102 -4.355 -1.672 1 98.44 112 HIS A O 1
ATOM 886 N N . MET A 1 113 ? 7.516 -3.283 -0.554 1 98.25 113 MET A N 1
ATOM 887 C CA . MET A 1 113 ? 8.211 -2.002 -0.621 1 98.25 113 MET A CA 1
ATOM 888 C C . MET A 1 113 ? 9.594 -2.1 0.012 1 98.25 113 MET A C 1
ATOM 890 O O . MET A 1 113 ? 10.586 -1.667 -0.581 1 98.25 113 MET A O 1
ATOM 894 N N . ASN A 1 114 ? 9.688 -2.67 1.172 1 98.06 114 ASN A N 1
ATOM 895 C CA . ASN A 1 114 ? 10.969 -2.84 1.854 1 98.06 114 ASN A CA 1
ATOM 896 C C . ASN A 1 114 ? 11.898 -3.764 1.075 1 98.06 114 ASN A C 1
ATOM 898 O O . ASN A 1 114 ? 13.102 -3.506 0.985 1 98.06 114 ASN A O 1
ATOM 902 N N . GLN A 1 115 ? 11.305 -4.758 0.584 1 97.88 115 GLN A N 1
ATOM 903 C CA . GLN A 1 115 ? 12.117 -5.656 -0.233 1 97.88 115 GLN A CA 1
ATOM 904 C C . GLN A 1 115 ? 12.711 -4.922 -1.43 1 97.88 115 GLN A C 1
ATOM 906 O O . GLN A 1 115 ? 13.883 -5.125 -1.768 1 97.88 115 GLN A O 1
ATOM 911 N N . MET A 1 116 ? 11.977 -4.105 -2.088 1 97.94 116 MET A N 1
ATOM 912 C CA . MET A 1 116 ? 12.445 -3.324 -3.229 1 97.94 116 MET A CA 1
ATOM 913 C C . MET A 1 116 ? 13.508 -2.318 -2.795 1 97.94 116 MET A C 1
ATOM 915 O O . MET A 1 116 ? 14.477 -2.078 -3.521 1 97.94 116 MET A O 1
ATOM 919 N N . ARG A 1 117 ? 13.336 -1.871 -1.641 1 98.19 117 ARG A N 1
ATOM 920 C CA . ARG A 1 117 ? 14.305 -0.888 -1.163 1 98.19 117 ARG A CA 1
ATOM 921 C C . ARG A 1 117 ? 15.641 -1.545 -0.852 1 98.19 117 ARG A C 1
ATOM 923 O O . ARG A 1 117 ? 16.703 -1.024 -1.223 1 98.19 117 ARG A O 1
ATOM 930 N N . TYR A 1 118 ? 15.562 -2.686 -0.186 1 97.69 118 TYR A N 1
ATOM 931 C CA . TYR A 1 118 ? 16.781 -3.232 0.394 1 97.69 118 TYR A CA 1
ATOM 932 C C . TYR A 1 118 ? 17.438 -4.234 -0.551 1 97.69 118 TYR A C 1
ATOM 934 O O . TYR A 1 118 ? 18.656 -4.395 -0.55 1 97.69 118 TYR A O 1
ATOM 942 N N . ILE A 1 119 ? 16.594 -4.918 -1.277 1 97.69 119 ILE A N 1
ATOM 943 C CA . ILE A 1 119 ? 17.094 -5.898 -2.236 1 97.69 119 ILE A CA 1
ATOM 944 C C . ILE A 1 119 ? 16.359 -5.742 -3.562 1 97.69 119 ILE A C 1
ATOM 946 O O . ILE A 1 119 ? 15.648 -6.656 -3.992 1 97.69 119 ILE A O 1
ATOM 950 N N . PRO A 1 120 ? 16.625 -4.688 -4.305 1 96.31 120 PRO A N 1
ATOM 951 C CA . PRO A 1 120 ? 15.805 -4.344 -5.477 1 96.31 120 PRO A CA 1
ATOM 952 C C . PRO A 1 120 ? 15.883 -5.398 -6.574 1 96.31 120 PRO A C 1
ATOM 954 O O . PRO A 1 120 ? 14.922 -5.582 -7.328 1 96.31 120 PRO A O 1
ATOM 957 N N . LEU A 1 121 ? 16.953 -6.145 -6.609 1 96.62 121 LEU A N 1
ATOM 958 C CA . LEU A 1 121 ? 17.125 -7.109 -7.688 1 96.62 121 LEU A CA 1
ATOM 959 C C . LEU A 1 121 ? 16.5 -8.453 -7.328 1 96.62 121 LEU A C 1
ATOM 961 O O . LEU A 1 121 ? 16.5 -9.383 -8.133 1 96.62 121 LEU A O 1
ATOM 965 N N . SER A 1 122 ? 15.875 -8.523 -6.152 1 98.06 122 SER A N 1
ATOM 966 C CA . SER A 1 122 ? 15.203 -9.758 -5.77 1 98.06 122 SER A CA 1
ATOM 967 C C . SER A 1 122 ? 13.984 -10.023 -6.652 1 98.06 122 SER A C 1
ATOM 969 O O . SER A 1 122 ? 13.469 -11.141 -6.691 1 98.06 122 SER A O 1
ATOM 971 N N . PHE A 1 123 ? 13.523 -9.039 -7.344 1 98.69 123 PHE A N 1
ATOM 972 C CA . PHE A 1 123 ? 12.484 -9.141 -8.359 1 98.69 123 PHE A CA 1
ATOM 973 C C . PHE A 1 123 ? 12.977 -8.586 -9.695 1 98.69 123 PHE A C 1
ATOM 975 O O . PHE A 1 123 ? 13.625 -7.539 -9.734 1 98.69 123 PHE A O 1
ATOM 982 N N . SER A 1 124 ? 12.656 -9.289 -10.719 1 98.62 124 SER A N 1
ATOM 983 C CA . SER A 1 124 ? 12.836 -8.672 -12.031 1 98.62 124 SER A CA 1
ATOM 984 C C . SER A 1 124 ? 11.875 -7.504 -12.227 1 98.62 124 SER A C 1
ATOM 986 O O . SER A 1 124 ? 10.891 -7.375 -11.492 1 98.62 124 SER A O 1
ATOM 988 N N . GLU A 1 125 ? 12.156 -6.684 -13.227 1 98.25 125 GLU A N 1
ATOM 989 C CA . GLU A 1 125 ? 11.266 -5.566 -13.547 1 98.25 125 GLU A CA 1
ATOM 990 C C . GLU A 1 125 ? 9.859 -6.059 -13.883 1 98.25 125 GLU A C 1
ATOM 992 O O . GLU A 1 125 ? 8.875 -5.531 -13.367 1 98.25 125 GLU A O 1
ATOM 997 N N . ALA A 1 126 ? 9.836 -7.07 -14.656 1 98.38 126 ALA A N 1
ATOM 998 C CA . ALA A 1 126 ? 8.547 -7.613 -15.086 1 98.38 126 ALA A CA 1
ATOM 999 C C . ALA A 1 126 ? 7.773 -8.188 -13.898 1 98.38 126 ALA A C 1
ATOM 1001 O O . ALA A 1 126 ? 6.562 -7.992 -13.797 1 98.38 126 ALA A O 1
ATOM 1002 N N . ALA A 1 127 ? 8.453 -8.898 -13.031 1 98.75 127 ALA A N 1
ATOM 1003 C CA . ALA A 1 127 ? 7.809 -9.492 -11.867 1 98.75 127 ALA A CA 1
ATOM 1004 C C . ALA A 1 127 ? 7.297 -8.406 -10.914 1 98.75 127 ALA A C 1
ATOM 1006 O O . ALA A 1 127 ? 6.176 -8.5 -10.414 1 98.75 127 ALA A O 1
ATOM 1007 N N . HIS A 1 128 ? 8.141 -7.41 -10.695 1 98.75 128 HIS A N 1
ATOM 1008 C CA . HIS A 1 128 ? 7.738 -6.289 -9.859 1 98.75 128 HIS A CA 1
ATOM 1009 C C . HIS A 1 128 ? 6.5 -5.594 -10.414 1 98.75 128 HIS A C 1
ATOM 1011 O O . HIS A 1 128 ? 5.543 -5.34 -9.68 1 98.75 128 HIS A O 1
ATOM 1017 N N . HIS A 1 129 ? 6.469 -5.336 -11.648 1 98.31 129 HIS A N 1
ATOM 1018 C CA . HIS A 1 129 ? 5.344 -4.668 -12.297 1 98.31 129 HIS A CA 1
ATOM 1019 C C . HIS A 1 129 ? 4.07 -5.5 -12.188 1 98.31 129 HIS A C 1
ATOM 1021 O O . HIS A 1 129 ? 3.006 -4.973 -11.859 1 98.31 129 HIS A O 1
ATOM 1027 N N . LYS A 1 130 ? 4.184 -6.742 -12.461 1 98.62 130 LYS A N 1
ATOM 1028 C CA . LYS A 1 130 ? 3.033 -7.633 -12.352 1 98.62 130 LYS A CA 1
ATOM 1029 C C . LYS A 1 130 ? 2.49 -7.664 -10.93 1 98.62 130 LYS A C 1
ATOM 1031 O O . LYS A 1 130 ? 1.274 -7.641 -10.719 1 98.62 130 LYS A O 1
ATOM 1036 N N . TYR A 1 131 ? 3.389 -7.75 -9.984 1 98.75 131 TYR A N 1
ATOM 1037 C CA . TYR A 1 131 ? 2.971 -7.789 -8.594 1 98.75 131 TYR A CA 1
ATOM 1038 C C . TYR A 1 131 ? 2.252 -6.5 -8.203 1 98.75 131 TYR A C 1
ATOM 1040 O O . TYR A 1 131 ? 1.248 -6.535 -7.488 1 98.75 131 TYR A O 1
ATOM 1048 N N . MET A 1 132 ? 2.674 -5.387 -8.695 1 98.12 132 MET A N 1
ATOM 1049 C CA . MET A 1 132 ? 2.002 -4.109 -8.461 1 98.12 132 MET A CA 1
ATOM 1050 C C . MET A 1 132 ? 0.606 -4.113 -9.07 1 98.12 132 MET A C 1
ATOM 1052 O O . MET A 1 132 ? -0.335 -3.574 -8.484 1 98.12 132 MET A O 1
ATOM 1056 N N . GLN A 1 133 ? 0.479 -4.68 -10.203 1 98 133 GLN A N 1
ATOM 1057 C CA . GLN A 1 133 ? -0.825 -4.777 -10.852 1 98 133 GLN A CA 1
ATOM 1058 C C . GLN A 1 133 ? -1.782 -5.637 -10.031 1 98 133 GLN A C 1
ATOM 1060 O O . GLN A 1 133 ? -2.979 -5.344 -9.953 1 98 133 GLN A O 1
ATOM 1065 N N . ILE A 1 134 ? -1.249 -6.668 -9.523 1 98.38 134 ILE A N 1
ATOM 1066 C CA . ILE A 1 134 ? -2.057 -7.551 -8.688 1 98.38 134 ILE A CA 1
ATOM 1067 C C . ILE A 1 134 ? -2.561 -6.781 -7.465 1 98.38 134 ILE A C 1
ATOM 1069 O O . ILE A 1 134 ? -3.74 -6.867 -7.117 1 98.38 134 ILE A O 1
ATOM 1073 N N . PHE A 1 135 ? -1.673 -5.969 -6.82 1 98.5 135 PHE A N 1
ATOM 1074 C CA . PHE A 1 135 ? -2.1 -5.129 -5.707 1 98.5 135 PHE A CA 1
ATOM 1075 C C . PHE A 1 135 ? -3.209 -4.176 -6.137 1 98.5 135 PHE A C 1
ATOM 1077 O O . PHE A 1 135 ? -4.176 -3.971 -5.406 1 98.5 135 PHE A O 1
ATOM 1084 N N . SER A 1 136 ? -3.059 -3.602 -7.293 1 98 136 SER A N 1
ATOM 1085 C CA . SER A 1 136 ? -4.066 -2.676 -7.797 1 98 136 SER A CA 1
ATOM 1086 C C . SER A 1 136 ? -5.414 -3.367 -7.973 1 98 136 SER A C 1
ATOM 1088 O O . SER A 1 136 ? -6.453 -2.828 -7.586 1 98 136 SER A O 1
ATOM 1090 N N . ALA A 1 137 ? -5.383 -4.52 -8.516 1 97.5 137 ALA A N 1
ATOM 1091 C CA . ALA A 1 137 ? -6.625 -5.266 -8.703 1 97.5 137 ALA A CA 1
ATOM 1092 C C . ALA A 1 137 ? -7.258 -5.629 -7.363 1 97.5 137 ALA A C 1
ATOM 1094 O O . ALA A 1 137 ? -8.469 -5.48 -7.18 1 97.5 137 ALA A O 1
ATOM 1095 N N . LEU A 1 138 ? -6.48 -6.055 -6.422 1 97 138 LEU A N 1
ATOM 1096 C CA . LEU A 1 138 ? -6.961 -6.496 -5.117 1 97 138 LEU A CA 1
ATOM 1097 C C . LEU A 1 138 ? -7.496 -5.32 -4.305 1 97 138 LEU A C 1
ATOM 1099 O O . LEU A 1 138 ? -8.367 -5.492 -3.451 1 97 138 LEU A O 1
ATOM 1103 N N . SER A 1 139 ? -6.969 -4.117 -4.602 1 96.69 139 SER A N 1
ATOM 1104 C CA . SER A 1 139 ? -7.402 -2.916 -3.896 1 96.69 139 SER A CA 1
ATOM 1105 C C . SER A 1 139 ? -8.898 -2.668 -4.102 1 96.69 139 SER A C 1
ATOM 1107 O O . SER A 1 139 ? -9.547 -2.057 -3.254 1 96.69 139 SER A O 1
ATOM 1109 N N . GLN A 1 140 ? -9.453 -3.188 -5.125 1 95.31 140 GLN A N 1
ATOM 1110 C CA . GLN A 1 140 ? -10.852 -2.992 -5.48 1 95.31 140 GLN A CA 1
ATOM 1111 C C . GLN A 1 140 ? -11.773 -3.729 -4.512 1 95.31 140 GLN A C 1
ATOM 1113 O O . GLN A 1 140 ? -12.977 -3.486 -4.488 1 95.31 140 GLN A O 1
ATOM 1118 N N . ARG A 1 141 ? -11.18 -4.566 -3.664 1 93.81 141 ARG A N 1
ATOM 1119 C CA . ARG A 1 141 ? -11.953 -5.289 -2.658 1 93.81 141 ARG A CA 1
ATOM 1120 C C . ARG A 1 141 ? -11.469 -4.961 -1.252 1 93.81 141 ARG A C 1
ATOM 1122 O O . ARG A 1 141 ? -12.125 -5.289 -0.266 1 93.81 141 ARG A O 1
ATOM 1129 N N . THR A 1 142 ? -10.312 -4.367 -1.205 1 95.12 142 THR A N 1
ATOM 1130 C CA . THR A 1 142 ? -9.672 -4.199 0.098 1 95.12 142 THR A CA 1
ATOM 1131 C C . THR A 1 142 ? -9.789 -2.758 0.578 1 95.12 142 THR A C 1
ATOM 1133 O O . THR A 1 142 ? -9.828 -2.5 1.783 1 95.12 142 THR A O 1
ATOM 1136 N N . LEU A 1 143 ? -9.82 -1.81 -0.305 1 95.25 143 LEU A N 1
ATOM 1137 C CA . LEU A 1 143 ? -10.039 -0.413 0.058 1 95.25 143 LEU A CA 1
ATOM 1138 C C . LEU A 1 143 ? -11.531 -0.109 0.175 1 95.25 143 LEU A C 1
ATOM 1140 O O . LEU A 1 143 ? -12.359 -0.859 -0.34 1 95.25 143 LEU A O 1
ATOM 1144 N N . ARG A 1 144 ? -11.836 0.9 0.875 1 92.38 144 ARG A N 1
ATOM 1145 C CA . ARG A 1 144 ? -13.234 1.307 1.01 1 92.38 144 ARG A CA 1
ATOM 1146 C C . ARG A 1 144 ? -13.828 1.679 -0.344 1 92.38 144 ARG A C 1
ATOM 1148 O O . ARG A 1 144 ? -13.094 1.979 -1.289 1 92.38 144 ARG A O 1
ATOM 1155 N N . LEU A 1 145 ? -15.148 1.776 -0.353 1 90.06 145 LEU A N 1
ATOM 1156 C CA . LEU A 1 145 ? -15.852 2.131 -1.58 1 90.06 145 LEU A CA 1
ATOM 1157 C C . LEU A 1 145 ? -15.469 3.537 -2.037 1 90.06 145 LEU A C 1
ATOM 1159 O O . LEU A 1 145 ? -15.445 4.469 -1.231 1 90.06 145 LEU A O 1
ATOM 1163 N N . THR A 1 146 ? -15.18 3.576 -3.295 1 90.31 146 THR A N 1
ATOM 1164 C CA . THR A 1 146 ? -14.891 4.867 -3.908 1 90.31 146 THR A CA 1
ATOM 1165 C C . THR A 1 146 ? -16.188 5.617 -4.223 1 90.31 146 THR A C 1
ATOM 1167 O O . THR A 1 146 ? -17.062 5.09 -4.902 1 90.31 146 THR A O 1
ATOM 1170 N N . THR A 1 147 ? -16.312 6.801 -3.701 1 88.62 147 THR A N 1
ATOM 1171 C CA . THR A 1 147 ? -17.484 7.625 -3.965 1 88.62 147 THR A CA 1
ATOM 1172 C C . THR A 1 147 ? -17.297 8.438 -5.238 1 88.62 147 THR A C 1
ATOM 1174 O O . THR A 1 147 ? -16.203 8.477 -5.805 1 88.62 147 THR A O 1
ATOM 1177 N N . GLN A 1 148 ? -18.406 9.055 -5.664 1 89.88 148 GLN A N 1
ATOM 1178 C CA . GLN A 1 148 ? -18.312 9.945 -6.812 1 89.88 148 GLN A CA 1
ATOM 1179 C C . GLN A 1 148 ? -17.375 11.109 -6.52 1 89.88 148 GLN A C 1
ATOM 1181 O O . GLN A 1 148 ? -16.625 11.547 -7.398 1 89.88 148 GLN A O 1
ATOM 1186 N N . GLU A 1 149 ? -17.438 11.57 -5.348 1 90.06 149 GLU A N 1
ATOM 1187 C CA . GLU A 1 149 ? -16.531 12.641 -4.938 1 90.06 149 GLU A CA 1
ATOM 1188 C C . GLU A 1 149 ? -15.07 12.195 -5.023 1 90.06 149 GLU A C 1
ATOM 1190 O O . GLU A 1 149 ? -14.211 12.945 -5.496 1 90.06 149 GLU A O 1
ATOM 1195 N N . ASP A 1 150 ? -14.789 11.008 -4.613 1 92.94 150 ASP A N 1
ATOM 1196 C CA . ASP A 1 150 ? -13.445 10.453 -4.711 1 92.94 150 ASP A CA 1
ATOM 1197 C C . ASP A 1 150 ? -12.969 10.43 -6.16 1 92.94 150 ASP A C 1
ATOM 1199 O O . ASP A 1 150 ? -11.812 10.75 -6.445 1 92.94 150 ASP A O 1
ATOM 1203 N N . LEU A 1 151 ? -13.852 10.008 -6.996 1 93.56 151 LEU A N 1
ATOM 1204 C CA . LEU A 1 151 ? -13.484 9.867 -8.398 1 93.56 151 LEU A CA 1
ATOM 1205 C C . LEU A 1 151 ? -13.188 11.227 -9.023 1 93.56 151 LEU A C 1
ATOM 1207 O O . LEU A 1 151 ? -12.234 11.367 -9.797 1 93.56 151 LEU A O 1
ATOM 1211 N N . VAL A 1 152 ? -13.961 12.195 -8.695 1 94.12 152 VAL A N 1
ATOM 1212 C CA . VAL A 1 152 ? -13.727 13.555 -9.172 1 94.12 152 VAL A CA 1
ATOM 1213 C C . VAL A 1 152 ? -12.375 14.055 -8.68 1 94.12 152 VAL A C 1
ATOM 1215 O O . VAL A 1 152 ? -11.578 14.586 -9.453 1 94.12 152 VAL A O 1
ATOM 1218 N N . ASP A 1 153 ? -12.156 13.859 -7.406 1 93.69 153 ASP A N 1
ATOM 1219 C CA . ASP A 1 153 ? -10.891 14.266 -6.812 1 93.69 153 ASP A CA 1
ATOM 1220 C C . ASP A 1 153 ? -9.719 13.539 -7.477 1 93.69 153 ASP A C 1
ATOM 1222 O O . ASP A 1 153 ? -8.68 14.148 -7.75 1 93.69 153 ASP A O 1
ATOM 1226 N N . TYR A 1 154 ? -9.883 12.289 -7.719 1 94.94 154 TYR A N 1
ATOM 1227 C CA . TYR A 1 154 ? -8.844 11.492 -8.359 1 94.94 154 TYR A CA 1
ATOM 1228 C C . TYR A 1 154 ? -8.539 12.008 -9.758 1 94.94 154 TYR A C 1
ATOM 1230 O O . TYR A 1 154 ? -7.379 12.164 -10.133 1 94.94 154 TYR A O 1
ATOM 1238 N N . ASN A 1 155 ? -9.547 12.289 -10.492 1 94.06 155 ASN A N 1
ATOM 1239 C CA . ASN A 1 155 ? -9.359 12.82 -11.836 1 94.06 155 ASN A CA 1
ATOM 1240 C C . ASN A 1 155 ? -8.656 14.172 -11.812 1 94.06 155 ASN A C 1
ATOM 1242 O O . ASN A 1 155 ? -7.77 14.43 -12.633 1 94.06 155 ASN A O 1
ATOM 1246 N N . SER A 1 156 ? -9.07 15.008 -10.922 1 93.25 156 SER A N 1
ATOM 1247 C CA . SER A 1 156 ? -8.406 16.297 -10.75 1 93.25 156 SER A CA 1
ATOM 1248 C C . SER A 1 156 ? -6.934 16.109 -10.383 1 93.25 156 SER A C 1
ATOM 1250 O O . SER A 1 156 ? -6.062 16.797 -10.914 1 93.25 156 SER A O 1
ATOM 1252 N N . TYR A 1 157 ? -6.703 15.227 -9.5 1 93.31 157 TYR A N 1
ATOM 1253 C CA . TYR A 1 157 ? -5.344 14.914 -9.078 1 93.31 157 TYR A CA 1
ATOM 1254 C C . TYR A 1 157 ? -4.492 14.461 -10.258 1 93.31 157 TYR A C 1
ATOM 1256 O O . TYR A 1 157 ? -3.354 14.906 -10.414 1 93.31 157 TYR A O 1
ATOM 1264 N N . MET A 1 158 ? -5.039 13.633 -11.055 1 91.88 158 MET A N 1
ATOM 1265 C CA . MET A 1 158 ? -4.316 13.102 -12.211 1 91.88 158 MET A CA 1
ATOM 1266 C C . MET A 1 158 ? -4.047 14.195 -13.234 1 91.88 158 MET A C 1
ATOM 1268 O O . MET A 1 158 ? -2.996 14.195 -13.883 1 91.88 158 MET A O 1
ATOM 1272 N N . GLU A 1 159 ? -4.996 15.109 -13.367 1 91.06 159 GLU A N 1
ATOM 1273 C CA . GLU A 1 159 ? -4.816 16.219 -14.289 1 91.06 159 GLU A CA 1
ATOM 1274 C C . GLU A 1 159 ? -3.67 17.125 -13.844 1 91.06 159 GLU A C 1
ATOM 1276 O O . GLU A 1 159 ? -2.854 17.547 -14.664 1 91.06 159 GLU A O 1
ATOM 1281 N N . ILE A 1 160 ? -3.594 17.422 -12.617 1 88 160 ILE A N 1
ATOM 1282 C CA . ILE A 1 160 ? -2.535 18.25 -12.062 1 88 160 ILE A CA 1
ATOM 1283 C C . ILE A 1 160 ? -1.189 17.547 -12.211 1 88 160 ILE A C 1
ATOM 1285 O O . ILE A 1 160 ? -0.198 18.156 -12.609 1 88 160 ILE A O 1
ATOM 1289 N N . ARG A 1 161 ? -1.16 16.328 -11.961 1 87.88 161 ARG A N 1
ATOM 1290 C CA . ARG A 1 161 ? 0.061 15.531 -12.07 1 87.88 161 ARG A CA 1
ATOM 1291 C C . ARG A 1 161 ? 0.576 15.531 -13.508 1 87.88 161 ARG A C 1
ATOM 1293 O O . ARG A 1 161 ? 1.784 15.617 -13.742 1 87.88 161 ARG A O 1
ATOM 1300 N N . ALA A 1 162 ? -0.368 15.352 -14.391 1 86.81 162 ALA A N 1
ATOM 1301 C CA . ALA A 1 162 ? 0.003 15.32 -15.805 1 86.81 162 ALA A CA 1
ATOM 1302 C C . ALA A 1 162 ? 0.565 16.672 -16.25 1 86.81 162 ALA A C 1
ATOM 1304 O O . ALA A 1 162 ? 1.41 16.719 -17.156 1 86.81 162 ALA A O 1
ATOM 1305 N N . ALA A 1 163 ? 0.131 17.688 -15.602 1 86.38 163 ALA A N 1
ATOM 1306 C CA . ALA A 1 163 ? 0.561 19.031 -15.977 1 86.38 163 ALA A CA 1
ATOM 1307 C C . ALA A 1 163 ? 1.975 19.312 -15.477 1 86.38 163 ALA A C 1
ATOM 1309 O O . ALA A 1 163 ? 2.691 20.141 -16.062 1 86.38 163 ALA A O 1
ATOM 1310 N N . PHE A 1 164 ? 2.428 18.688 -14.406 1 73.56 164 PHE A N 1
ATOM 1311 C CA . PHE A 1 164 ? 3.73 18.969 -13.82 1 73.56 164 PHE A CA 1
ATOM 1312 C C . PHE A 1 164 ? 4.719 17.844 -14.117 1 73.56 164 PHE A C 1
ATOM 1314 O O . PHE A 1 164 ? 5.887 17.922 -13.734 1 73.56 164 PHE A O 1
ATOM 1321 N N . SER A 1 165 ? 4.285 16.688 -14.648 1 64.81 165 SER A N 1
ATOM 1322 C CA . SER A 1 165 ? 5.199 15.609 -15.031 1 64.81 165 SER A CA 1
ATOM 1323 C C . SER A 1 165 ? 5.832 15.883 -16.391 1 64.81 165 SER A C 1
ATOM 1325 O O . SER A 1 165 ? 5.242 16.562 -17.234 1 64.81 165 SER A O 1
ATOM 1327 N N . MET B 1 1 ? -43.531 1.764 0.681 1 18.75 1 MET B N 1
ATOM 1328 C CA . MET B 1 1 ? -42.625 2.902 0.825 1 18.75 1 MET B CA 1
ATOM 1329 C C . MET B 1 1 ? -41.25 2.445 1.291 1 18.75 1 MET B C 1
ATOM 1331 O O . MET B 1 1 ? -41.062 2.146 2.471 1 18.75 1 MET B O 1
ATOM 1335 N N . ALA B 1 2 ? -40.656 1.546 0.786 1 25.2 2 ALA B N 1
ATOM 1336 C CA . ALA B 1 2 ? -39.5 0.765 1.209 1 25.2 2 ALA B CA 1
ATOM 1337 C C . ALA B 1 2 ? -38.344 1.676 1.633 1 25.2 2 ALA B C 1
ATOM 1339 O O . ALA B 1 2 ? -37.938 2.545 0.869 1 25.2 2 ALA B O 1
ATOM 1340 N N . GLN B 1 3 ? -38.188 2.102 2.951 1 25.61 3 GLN B N 1
ATOM 1341 C CA . GLN B 1 3 ? -37.438 3.16 3.609 1 25.61 3 GLN B CA 1
ATOM 1342 C C . GLN B 1 3 ? -35.969 3.133 3.189 1 25.61 3 GLN B C 1
ATOM 1344 O O . GLN B 1 3 ? -35.344 2.064 3.129 1 25.61 3 GLN B O 1
ATOM 1349 N N . TYR B 1 4 ? -35.406 4.039 2.256 1 27.56 4 TYR B N 1
ATOM 1350 C CA . TYR B 1 4 ? -34.156 4.562 1.752 1 27.56 4 TYR B CA 1
ATOM 1351 C C . TYR B 1 4 ? -33.094 4.633 2.861 1 27.56 4 TYR B C 1
ATOM 1353 O O . TYR B 1 4 ? -33.219 5.43 3.793 1 27.56 4 TYR B O 1
ATOM 1361 N N . MET B 1 5 ? -32.875 3.576 3.482 1 35.06 5 MET B N 1
ATOM 1362 C CA . MET B 1 5 ? -32.062 3.535 4.68 1 35.06 5 MET B CA 1
ATOM 1363 C C . MET B 1 5 ? -30.891 4.516 4.566 1 35.06 5 MET B C 1
ATOM 1365 O O . MET B 1 5 ? -30.141 4.488 3.588 1 35.06 5 MET B O 1
ATOM 1369 N N . PRO B 1 6 ? -30.812 5.734 5.188 1 35.19 6 PRO B N 1
ATOM 1370 C CA . PRO B 1 6 ? -30.078 6.98 4.992 1 35.19 6 PRO B CA 1
ATOM 1371 C C . PRO B 1 6 ? -28.625 6.75 4.582 1 35.19 6 PRO B C 1
ATOM 1373 O O . PRO B 1 6 ? -28.25 5.621 4.27 1 35.19 6 PRO B O 1
ATOM 1376 N N . TRP B 1 7 ? -27.328 7.648 5.438 1 38.19 7 TRP B N 1
ATOM 1377 C CA . TRP B 1 7 ? -25.938 8.062 5.246 1 38.19 7 TRP B CA 1
ATOM 1378 C C . TRP B 1 7 ? -25.016 6.855 5.168 1 38.19 7 TRP B C 1
ATOM 1380 O O . TRP B 1 7 ? -24.938 6.07 6.117 1 38.19 7 TRP B O 1
ATOM 1390 N N . SER B 1 8 ? -24.938 6.027 4.27 1 43.19 8 SER B N 1
ATOM 1391 C CA . SER B 1 8 ? -24.281 4.758 3.988 1 43.19 8 SER B CA 1
ATOM 1392 C C . SER B 1 8 ? -22.875 4.727 4.582 1 43.19 8 SER B C 1
ATOM 1394 O O . SER B 1 8 ? -22.234 5.773 4.75 1 43.19 8 SER B O 1
ATOM 1396 N N . LEU B 1 9 ? -22.688 3.758 5.539 1 44.59 9 LEU B N 1
ATOM 1397 C CA . LEU B 1 9 ? -21.359 3.496 6.09 1 44.59 9 LEU B CA 1
ATOM 1398 C C . LEU B 1 9 ? -20.266 3.898 5.102 1 44.59 9 LEU B C 1
ATOM 1400 O O . LEU B 1 9 ? -19.203 4.383 5.504 1 44.59 9 LEU B O 1
ATOM 1404 N N . ALA B 1 10 ? -20.516 3.547 3.807 1 48.56 10 ALA B N 1
ATOM 1405 C CA . ALA B 1 10 ? -19.547 3.943 2.785 1 48.56 10 ALA B CA 1
ATOM 1406 C C . ALA B 1 10 ? -19.312 5.453 2.809 1 48.56 10 ALA B C 1
ATOM 1408 O O . ALA B 1 10 ? -18.203 5.918 2.553 1 48.56 10 ALA B O 1
ATOM 1409 N N . ALA B 1 11 ? -20.406 6.168 3.217 1 49.34 11 ALA B N 1
ATOM 1410 C CA . ALA B 1 11 ? -20.328 7.625 3.264 1 49.34 11 ALA B CA 1
ATOM 1411 C C . ALA B 1 11 ? -19.562 8.102 4.496 1 49.34 11 ALA B C 1
ATOM 1413 O O . ALA B 1 11 ? -18.938 9.164 4.473 1 49.34 11 ALA B O 1
ATOM 1414 N N . LEU B 1 12 ? -19.578 7.211 5.492 1 55.5 12 LEU B N 1
ATOM 1415 C CA . LEU B 1 12 ? -19.062 7.738 6.75 1 55.5 12 LEU B CA 1
ATOM 1416 C C . LEU B 1 12 ? -17.547 7.586 6.82 1 55.5 12 LEU B C 1
ATOM 1418 O O . LEU B 1 12 ? -16.875 8.336 7.535 1 55.5 12 LEU B O 1
ATOM 1422 N N . ARG B 1 13 ? -16.984 7.035 6.004 1 69.12 13 ARG B N 1
ATOM 1423 C CA . ARG B 1 13 ? -15.531 6.855 6.016 1 69.12 13 ARG B CA 1
ATOM 1424 C C . ARG B 1 13 ? -14.984 6.918 7.441 1 69.12 13 ARG B C 1
ATOM 1426 O O . ARG B 1 13 ? -14.18 7.789 7.762 1 69.12 13 ARG B O 1
ATOM 1433 N N . PRO B 1 14 ? -15.445 5.996 8.336 1 80 14 PRO B N 1
ATOM 1434 C CA . PRO B 1 14 ? -14.984 6.09 9.719 1 80 14 PRO B CA 1
ATOM 1435 C C . PRO B 1 14 ? -13.539 5.645 9.898 1 80 14 PRO B C 1
ATOM 1437 O O . PRO B 1 14 ? -12.992 4.957 9.031 1 80 14 PRO B O 1
ATOM 1440 N N . VAL B 1 15 ? -12.953 6.176 11.031 1 89.31 15 VAL B N 1
ATOM 1441 C CA . VAL B 1 15 ? -11.664 5.645 11.453 1 89.31 15 VAL B CA 1
ATOM 1442 C C . VAL B 1 15 ? -11.859 4.316 12.18 1 89.31 15 VAL B C 1
ATOM 1444 O O . VAL B 1 15 ? -12.703 4.203 13.07 1 89.31 15 VAL B O 1
ATOM 1447 N N . HIS B 1 16 ? -11.234 3.311 11.758 1 90.62 16 HIS B N 1
ATOM 1448 C CA . HIS B 1 16 ? -11.312 1.998 12.383 1 90.62 16 HIS B CA 1
ATOM 1449 C C . HIS B 1 16 ? -9.938 1.363 12.516 1 90.62 16 HIS B C 1
ATOM 1451 O O . HIS B 1 16 ? -9.047 1.624 11.695 1 90.62 16 HIS B O 1
ATOM 1457 N N . PRO B 1 17 ? -9.719 0.569 13.562 1 93.5 17 PRO B N 1
ATOM 1458 C CA . PRO B 1 17 ? -8.414 -0.06 13.75 1 93.5 17 PRO B CA 1
ATOM 1459 C C . PRO B 1 17 ? -8.164 -1.207 12.773 1 93.5 17 PRO B C 1
ATOM 1461 O O . PRO B 1 17 ? -8.508 -2.357 13.062 1 93.5 17 PRO B O 1
ATOM 1464 N N . THR B 1 18 ? -7.5 -0.945 11.727 1 93.62 18 THR B N 1
ATOM 1465 C CA . THR B 1 18 ? -7.207 -1.92 10.68 1 93.62 18 THR B CA 1
ATOM 1466 C C . THR B 1 18 ? -6.387 -3.082 11.234 1 93.62 18 THR B C 1
ATOM 1468 O O . THR B 1 18 ? -6.602 -4.234 10.859 1 93.62 18 THR B O 1
ATOM 1471 N N . PHE B 1 19 ? -5.527 -2.785 12.172 1 93.12 19 PHE B N 1
ATOM 1472 C CA . PHE B 1 19 ? -4.574 -3.756 12.695 1 93.12 19 PHE B CA 1
ATOM 1473 C C . PHE B 1 19 ? -4.973 -4.207 14.094 1 93.12 19 PHE B C 1
ATOM 1475 O O . PHE B 1 19 ? -4.168 -4.809 14.812 1 93.12 19 PHE B O 1
ATOM 1482 N N . GLY B 1 20 ? -6.121 -3.91 14.523 1 90.44 20 GLY B N 1
ATOM 1483 C CA . GLY B 1 20 ? -6.582 -4.293 15.852 1 90.44 20 GLY B CA 1
ATOM 1484 C C . GLY B 1 20 ? -6.543 -3.152 16.844 1 90.44 20 GLY B C 1
ATOM 1485 O O . GLY B 1 20 ? -7.371 -3.09 17.766 1 90.44 20 GLY B O 1
ATOM 1486 N N . ASN B 1 21 ? -5.512 -2.311 16.672 1 92.19 21 ASN B N 1
ATOM 1487 C CA . ASN B 1 21 ? -5.395 -1.122 17.516 1 92.19 21 ASN B CA 1
ATOM 1488 C C . ASN B 1 21 ? -5.348 0.152 16.672 1 92.19 21 ASN B C 1
ATOM 1490 O O . ASN B 1 21 ? -4.871 0.133 15.531 1 92.19 21 ASN B O 1
ATOM 1494 N N . LEU B 1 22 ? -5.855 1.173 17.344 1 94.62 22 LEU B N 1
ATOM 1495 C CA . LEU B 1 22 ? -5.828 2.455 16.641 1 94.62 22 LEU B CA 1
ATOM 1496 C C . LEU B 1 22 ? -4.414 3.02 16.594 1 94.62 22 LEU B C 1
ATOM 1498 O O . LEU B 1 22 ? -3.695 2.982 17.609 1 94.62 22 LEU B O 1
ATOM 1502 N N . ILE B 1 23 ? -3.988 3.48 15.469 1 95.94 23 ILE B N 1
ATOM 1503 C CA . ILE B 1 23 ? -2.732 4.191 15.258 1 95.94 23 ILE B CA 1
ATOM 1504 C C . ILE B 1 23 ? -3.008 5.68 15.062 1 95.94 23 ILE B C 1
ATOM 1506 O O . ILE B 1 23 ? -3.586 6.078 14.047 1 95.94 23 ILE B O 1
ATOM 1510 N N . PRO B 1 24 ? -2.605 6.492 15.992 1 96.06 24 PRO B N 1
ATOM 1511 C CA . PRO B 1 24 ? -2.873 7.926 15.836 1 96.06 24 PRO B CA 1
ATOM 1512 C C . PRO B 1 24 ? -1.986 8.578 14.781 1 96.06 24 PRO B C 1
ATOM 1514 O O . PRO B 1 24 ? -0.932 8.039 14.43 1 96.06 24 PRO B O 1
ATOM 1517 N N . LEU B 1 25 ? -2.422 9.641 14.219 1 96.75 25 LEU B N 1
ATOM 1518 C CA . LEU B 1 25 ? -1.682 10.508 13.312 1 96.75 25 LEU B CA 1
ATOM 1519 C C . LEU B 1 25 ? -1.625 11.938 13.844 1 96.75 25 LEU B C 1
ATOM 1521 O O . LEU B 1 25 ? -2.42 12.789 13.445 1 96.75 25 LEU B O 1
ATOM 1525 N N . LEU B 1 26 ? -0.579 12.156 14.648 1 96 26 LEU B N 1
ATOM 1526 C CA . LEU B 1 26 ? -0.572 13.383 15.438 1 96 26 LEU B CA 1
ATOM 1527 C C . LEU B 1 26 ? 0.225 14.477 14.742 1 96 26 LEU B C 1
ATOM 1529 O O . LEU B 1 26 ? 1.31 14.219 14.211 1 96 26 LEU B O 1
ATOM 1533 N N . CYS B 1 27 ? -0.368 15.656 14.75 1 96.31 27 CYS B N 1
ATOM 1534 C CA . CYS B 1 27 ? 0.444 16.828 14.445 1 96.31 27 CYS B CA 1
ATOM 1535 C C . CYS B 1 27 ? 1.641 16.922 15.383 1 96.31 27 CYS B C 1
ATOM 1537 O O . CYS B 1 27 ? 1.498 16.766 16.594 1 96.31 27 CYS B O 1
ATOM 1539 N N . GLU B 1 28 ? 2.762 17.219 14.836 1 95.06 28 GLU B N 1
ATOM 1540 C CA . GLU B 1 28 ? 3.982 17.188 15.633 1 95.06 28 GLU B CA 1
ATOM 1541 C C . GLU B 1 28 ? 4.129 18.453 16.469 1 95.06 28 GLU B C 1
ATOM 1543 O O . GLU B 1 28 ? 4.965 18.516 17.375 1 95.06 28 GLU B O 1
ATOM 1548 N N . VAL B 1 29 ? 3.293 19.422 16.188 1 93.75 29 VAL B N 1
ATOM 1549 C CA . VAL B 1 29 ? 3.377 20.703 16.906 1 93.75 29 VAL B CA 1
ATOM 1550 C C . VAL B 1 29 ? 2.283 20.766 17.969 1 93.75 29 VAL B C 1
ATOM 1552 O O . VAL B 1 29 ? 2.572 20.781 19.156 1 93.75 29 VAL B O 1
ATOM 1555 N N . CYS B 1 30 ? 1.043 20.688 17.672 1 92.81 30 CYS B N 1
ATOM 1556 C CA . CYS B 1 30 ? -0.06 20.906 18.594 1 92.81 30 CYS B CA 1
ATOM 1557 C C . CYS B 1 30 ? -0.599 19.578 19.125 1 92.81 30 CYS B C 1
ATOM 1559 O O . CYS B 1 30 ? -1.439 19.562 20.016 1 92.81 30 CYS B O 1
ATOM 1561 N N . ARG B 1 31 ? -0.284 18.438 18.594 1 93.19 31 ARG B N 1
ATOM 1562 C CA . ARG B 1 31 ? -0.58 17.078 19.047 1 93.19 31 ARG B CA 1
ATOM 1563 C C . ARG B 1 31 ? -2.025 16.703 18.75 1 93.19 31 ARG B C 1
ATOM 1565 O O . ARG B 1 31 ? -2.525 15.688 19.234 1 93.19 31 ARG B O 1
ATOM 1572 N N . ASN B 1 32 ? -2.674 17.547 17.922 1 91.31 32 ASN B N 1
ATOM 1573 C CA . ASN B 1 32 ? -3.982 17.141 17.422 1 91.31 32 ASN B CA 1
ATOM 1574 C C . ASN B 1 32 ? -3.885 15.867 16.578 1 91.31 32 ASN B C 1
ATOM 1576 O O . ASN B 1 32 ? -2.951 15.711 15.789 1 91.31 32 ASN B O 1
ATOM 1580 N N . ASP B 1 33 ? -4.91 15.016 16.75 1 93.5 33 ASP B N 1
ATOM 1581 C CA . ASP B 1 33 ? -4.957 13.82 15.922 1 93.5 33 ASP B CA 1
ATOM 1582 C C . ASP B 1 33 ? -5.543 14.125 14.547 1 93.5 33 ASP B C 1
ATOM 1584 O O . ASP B 1 33 ? -6.766 14.203 14.391 1 93.5 33 ASP B O 1
ATOM 1588 N N . LEU B 1 34 ? -4.723 14.18 13.586 1 94.06 34 LEU B N 1
ATOM 1589 C CA . LEU B 1 34 ? -5.09 14.586 12.242 1 94.06 34 LEU B CA 1
ATOM 1590 C C . LEU B 1 34 ? -6.016 13.562 11.594 1 94.06 34 LEU B C 1
ATOM 1592 O O . LEU B 1 34 ? -6.82 13.898 10.727 1 94.06 34 LEU B O 1
ATOM 1596 N N . LEU B 1 35 ? -5.891 12.32 11.984 1 94 35 LEU B N 1
ATOM 1597 C CA . LEU B 1 35 ? -6.746 11.273 11.438 1 94 35 LEU B CA 1
ATOM 1598 C C . LEU B 1 35 ? -8.188 11.453 11.906 1 94 35 LEU B C 1
ATOM 1600 O O . LEU B 1 35 ? -9.109 11.43 11.094 1 94 35 LEU B O 1
ATOM 1604 N N . GLN B 1 36 ? -8.359 11.648 13.164 1 90.5 36 GLN B N 1
ATOM 1605 C CA . GLN B 1 36 ? -9.688 11.891 13.711 1 90.5 36 GLN B CA 1
ATOM 1606 C C . GLN B 1 36 ? -10.281 13.195 13.188 1 90.5 36 GLN B C 1
ATOM 1608 O O . GLN B 1 36 ? -11.453 13.25 12.82 1 90.5 36 GLN B O 1
ATOM 1613 N N . ASP B 1 37 ? -9.453 14.188 13.094 1 87.94 37 ASP B N 1
ATOM 1614 C CA . ASP B 1 37 ? -9.898 15.492 12.617 1 87.94 37 ASP B CA 1
ATOM 1615 C C . ASP B 1 37 ? -10.328 15.43 11.156 1 87.94 37 ASP B C 1
ATOM 1617 O O . ASP B 1 37 ? -11.188 16.203 10.719 1 87.94 37 ASP B O 1
ATOM 1621 N N . SER B 1 38 ? -9.766 14.5 10.445 1 88.44 38 SER B N 1
ATOM 1622 C CA . SER B 1 38 ? -10.023 14.406 9.016 1 88.44 38 SER B CA 1
ATOM 1623 C C . SER B 1 38 ? -11.469 14.016 8.734 1 88.44 38 SER B C 1
ATOM 1625 O O . SER B 1 38 ? -11.961 14.195 7.613 1 88.44 38 SER B O 1
ATOM 1627 N N . ILE B 1 39 ? -12.125 13.492 9.703 1 85.56 39 ILE B N 1
ATOM 1628 C CA . ILE B 1 39 ? -13.523 13.109 9.539 1 85.56 39 ILE B CA 1
ATOM 1629 C C . ILE B 1 39 ? -14.367 14.352 9.258 1 85.56 39 ILE B C 1
ATOM 1631 O O . ILE B 1 39 ? -15.211 14.344 8.359 1 85.56 39 ILE B O 1
ATOM 1635 N N . LEU B 1 40 ? -14.023 15.352 9.953 1 82.5 40 LEU B N 1
ATOM 1636 C CA . LEU B 1 40 ? -14.812 16.578 9.836 1 82.5 40 LEU B CA 1
ATOM 1637 C C . LEU B 1 40 ? -14.078 17.625 9.008 1 82.5 40 LEU B C 1
ATOM 1639 O O . LEU B 1 40 ? -14.703 18.484 8.383 1 82.5 40 LEU B O 1
ATOM 1643 N N . ARG B 1 41 ? -12.734 17.531 9.023 1 83.19 41 ARG B N 1
ATOM 1644 C CA . ARG B 1 41 ? -11.898 18.531 8.359 1 83.19 41 ARG B CA 1
ATOM 1645 C C . ARG B 1 41 ? -10.805 17.859 7.535 1 83.19 41 ARG B C 1
ATOM 1647 O O . ARG B 1 41 ? -9.625 17.984 7.852 1 83.19 41 ARG B O 1
ATOM 1654 N N . PRO B 1 42 ? -11.117 17.266 6.441 1 77.69 42 PRO B N 1
ATOM 1655 C CA . PRO B 1 42 ? -10.125 16.5 5.68 1 77.69 42 PRO B CA 1
ATOM 1656 C C . PRO B 1 42 ? -9.008 17.391 5.117 1 77.69 42 PRO B C 1
ATOM 1658 O O . PRO B 1 42 ? -7.902 16.906 4.871 1 77.69 42 PRO B O 1
ATOM 1661 N N . GLY B 1 43 ? -9.141 18.672 5.07 1 79.19 43 GLY B N 1
ATOM 1662 C CA . GLY B 1 43 ? -8.156 19.547 4.449 1 79.19 43 GLY B CA 1
ATOM 1663 C C . GLY B 1 43 ? -7.199 20.172 5.441 1 79.19 43 GLY B C 1
ATOM 1664 O O . GLY B 1 43 ? -6.395 21.031 5.082 1 79.19 43 GLY B O 1
ATOM 1665 N N . TRP B 1 44 ? -7.074 19.609 6.602 1 82.75 44 TRP B N 1
ATOM 1666 C CA . TRP B 1 44 ? -6.336 20.312 7.641 1 82.75 44 TRP B CA 1
ATOM 1667 C C . TRP B 1 44 ? -4.961 19.688 7.855 1 82.75 44 TRP B C 1
ATOM 1669 O O . TRP B 1 44 ? -4.07 20.312 8.438 1 82.75 44 TRP B O 1
ATOM 1679 N N . GLY B 1 45 ? -4.75 18.531 7.441 1 92.56 45 GLY B N 1
ATOM 1680 C CA . GLY B 1 45 ? -3.4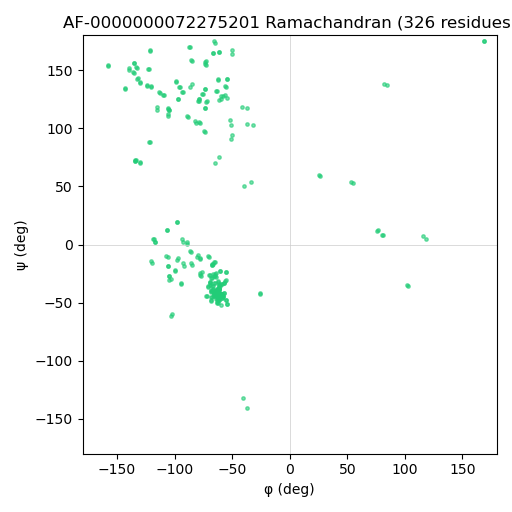79 17.859 7.676 1 92.56 45 GLY B CA 1
ATOM 1681 C C . GLY B 1 45 ? -2.539 17.922 6.484 1 92.56 45 GLY B C 1
ATOM 1682 O O . GLY B 1 45 ? -2.979 17.844 5.336 1 92.56 45 GLY B O 1
ATOM 1683 N N . THR B 1 46 ? -1.267 18.125 6.781 1 94.81 46 THR B N 1
ATOM 1684 C CA . THR B 1 46 ? -0.233 18.172 5.754 1 94.81 46 THR B CA 1
ATOM 1685 C C . THR B 1 46 ? 0.931 17.25 6.117 1 94.81 46 THR B C 1
ATOM 1687 O O . THR B 1 46 ? 1.305 17.141 7.285 1 94.81 46 THR B O 1
ATOM 1690 N N . ILE B 1 47 ? 1.429 16.578 5.141 1 97.56 47 ILE B N 1
ATOM 1691 C CA . ILE B 1 47 ? 2.688 15.852 5.266 1 97.56 47 ILE B CA 1
ATOM 1692 C C . ILE B 1 47 ? 3.828 16.703 4.707 1 97.56 47 ILE B C 1
ATOM 1694 O O . ILE B 1 47 ? 3.762 17.156 3.564 1 97.56 47 ILE B O 1
ATOM 1698 N N . LEU B 1 48 ? 4.855 16.938 5.504 1 97.56 48 LEU B N 1
ATOM 1699 C CA . LEU B 1 48 ? 6.02 17.719 5.094 1 97.56 48 LEU B CA 1
ATOM 1700 C C . LEU B 1 48 ? 7.242 16.828 4.926 1 97.56 48 LEU B C 1
ATOM 1702 O O . LEU B 1 48 ? 7.574 16.047 5.824 1 97.56 48 LEU B O 1
ATOM 1706 N N . PHE B 1 49 ? 7.855 16.953 3.814 1 98.56 49 PHE B N 1
ATOM 1707 C CA . PHE B 1 49 ? 9.078 16.203 3.531 1 98.56 49 PHE B CA 1
ATOM 1708 C C . PHE B 1 49 ? 10.297 17.109 3.633 1 98.56 49 PHE B C 1
ATOM 1710 O O . PHE B 1 49 ? 10.422 18.078 2.877 1 98.56 49 PHE B O 1
ATOM 1717 N N . ARG B 1 50 ? 11.133 16.828 4.562 1 98.69 50 ARG B N 1
ATOM 1718 C CA . ARG B 1 50 ? 12.383 17.578 4.652 1 98.69 50 ARG B CA 1
ATOM 1719 C C . ARG B 1 50 ? 13.391 17.078 3.615 1 98.69 50 ARG B C 1
ATOM 1721 O O . ARG B 1 50 ? 14.008 16.031 3.795 1 98.69 50 ARG B O 1
ATOM 1728 N N . HIS B 1 51 ? 13.562 17.844 2.6 1 98.5 51 HIS B N 1
ATOM 1729 C CA . HIS B 1 51 ? 14.461 17.453 1.521 1 98.5 51 HIS B CA 1
ATOM 1730 C C . HIS B 1 51 ? 15.758 18.25 1.568 1 98.5 51 HIS B C 1
ATOM 1732 O O . HIS B 1 51 ? 15.742 19.469 1.46 1 98.5 51 HIS B O 1
ATOM 1738 N N . ASP B 1 52 ? 16.828 17.516 1.769 1 98 52 ASP B N 1
ATOM 1739 C CA . ASP B 1 52 ? 18.156 18.125 1.724 1 98 52 ASP B CA 1
ATOM 1740 C C . ASP B 1 52 ? 18.719 18.094 0.307 1 98 52 ASP B C 1
ATOM 1742 O O . ASP B 1 52 ? 19.125 17.047 -0.188 1 98 52 ASP B O 1
ATOM 1746 N N . TYR B 1 53 ? 18.812 19.172 -0.259 1 95.44 53 TYR B N 1
ATOM 1747 C CA . TYR B 1 53 ? 19.219 19.312 -1.652 1 95.44 53 TYR B CA 1
ATOM 1748 C C . TYR B 1 53 ? 20.703 18.953 -1.817 1 95.44 53 TYR B C 1
ATOM 1750 O O . TYR B 1 53 ? 21.125 18.484 -2.873 1 95.44 53 TYR B O 1
ATOM 1758 N N . ASN B 1 54 ? 21.516 19.25 -0.848 1 95.81 54 ASN B N 1
ATOM 1759 C CA . ASN B 1 54 ? 22.938 18.984 -0.916 1 95.81 54 ASN B CA 1
ATOM 1760 C C . ASN B 1 54 ? 23.234 17.5 -1.126 1 95.81 54 ASN B C 1
ATOM 1762 O O . ASN B 1 54 ? 24.203 17.141 -1.796 1 95.81 54 ASN B O 1
ATOM 1766 N N . ILE B 1 55 ? 22.422 16.703 -0.576 1 96.38 55 ILE B N 1
ATOM 1767 C CA . ILE B 1 55 ? 22.672 15.266 -0.692 1 96.38 55 ILE B CA 1
ATOM 1768 C C . ILE B 1 55 ? 21.516 14.609 -1.454 1 96.38 55 ILE B C 1
ATOM 1770 O O . ILE B 1 55 ? 21.453 13.383 -1.546 1 96.38 55 ILE B O 1
ATOM 1774 N N . SER B 1 56 ? 20.484 15.406 -1.949 1 96.81 56 SER B N 1
ATOM 1775 C CA . SER B 1 56 ? 19.344 14.945 -2.725 1 96.81 56 SER B CA 1
ATOM 1776 C C . SER B 1 56 ? 18.594 13.828 -2.002 1 96.81 56 SER B C 1
ATOM 1778 O O . SER B 1 56 ? 18.328 12.773 -2.584 1 96.81 56 SER B O 1
ATOM 1780 N N . GLN B 1 57 ? 18.219 14.086 -0.723 1 98.44 57 GLN B N 1
ATOM 1781 C CA . GLN B 1 57 ? 17.594 13.062 0.117 1 98.44 57 GLN B CA 1
ATOM 1782 C C . GLN B 1 57 ? 16.516 13.68 1.011 1 98.44 57 GLN B C 1
ATOM 1784 O O . GLN B 1 57 ? 16.719 14.758 1.573 1 98.44 57 GLN B O 1
ATOM 1789 N N . VAL B 1 58 ? 15.406 13 1.036 1 98.75 58 VAL B N 1
ATOM 1790 C CA . VAL B 1 58 ? 14.461 13.289 2.109 1 98.75 58 VAL B CA 1
ATOM 1791 C C . VAL B 1 58 ? 14.977 12.711 3.424 1 98.75 58 VAL B C 1
ATOM 1793 O O . VAL B 1 58 ? 15.086 11.492 3.572 1 98.75 58 VAL B O 1
ATOM 1796 N N . THR B 1 59 ? 15.227 13.57 4.352 1 98.62 59 THR B N 1
ATOM 1797 C CA . THR B 1 59 ? 15.906 13.125 5.559 1 98.62 59 THR B CA 1
ATOM 1798 C C . THR B 1 59 ? 14.914 12.906 6.695 1 98.62 59 THR B C 1
ATOM 1800 O O . THR B 1 59 ? 15.219 12.211 7.664 1 98.62 59 THR B O 1
ATOM 1803 N N . SER B 1 60 ? 13.766 13.523 6.617 1 98.56 60 SER B N 1
ATOM 1804 C CA . SER B 1 60 ? 12.703 13.305 7.594 1 98.56 60 SER B CA 1
ATOM 1805 C C . SER B 1 60 ? 11.344 13.68 7.02 1 98.56 60 SER B C 1
ATOM 1807 O O . SER B 1 60 ? 11.258 14.414 6.039 1 98.56 60 SER B O 1
ATOM 1809 N N . VAL B 1 61 ? 10.328 13.078 7.543 1 98.75 61 VAL B N 1
ATOM 1810 C CA . VAL B 1 61 ? 8.938 13.336 7.195 1 98.75 61 VAL B CA 1
ATOM 1811 C C . VAL B 1 61 ? 8.164 13.781 8.438 1 98.75 61 VAL B C 1
ATOM 1813 O O . VAL B 1 61 ? 8.32 13.203 9.516 1 98.75 61 VAL B O 1
ATOM 1816 N N . HIS B 1 62 ? 7.344 14.828 8.25 1 98.06 62 HIS B N 1
ATOM 1817 C CA . HIS B 1 62 ? 6.672 15.438 9.391 1 98.06 62 HIS B CA 1
ATOM 1818 C C . HIS B 1 62 ? 5.188 15.656 9.109 1 98.06 62 HIS B C 1
ATOM 1820 O O . HIS B 1 62 ? 4.793 15.797 7.949 1 98.06 62 HIS B O 1
ATOM 1826 N N . LEU B 1 63 ? 4.477 15.633 10.227 1 97.19 63 LEU B N 1
ATOM 1827 C CA . LEU B 1 63 ? 3.039 15.867 10.164 1 97.19 63 LEU B CA 1
ATOM 1828 C C . LEU B 1 63 ? 2.672 17.188 10.844 1 97.19 63 LEU B C 1
ATOM 1830 O O . LEU B 1 63 ? 3.121 17.453 11.961 1 97.19 63 LEU B O 1
ATOM 1834 N N . SER B 1 64 ? 1.88 17.953 10.086 1 94.62 64 SER B N 1
ATOM 1835 C CA . SER B 1 64 ? 1.44 19.234 10.641 1 94.62 64 SER B CA 1
ATOM 1836 C C . SER B 1 64 ? -0.024 19.5 10.305 1 94.62 64 SER B C 1
ATOM 1838 O O . SER B 1 64 ? -0.549 18.969 9.32 1 94.62 64 SER B O 1
ATOM 1840 N N . CYS B 1 65 ? -0.62 20.203 11.188 1 89.81 65 CYS B N 1
ATOM 1841 C CA . CYS B 1 65 ? -1.914 20.766 10.828 1 89.81 65 CYS B CA 1
ATOM 1842 C C . CYS B 1 65 ? -1.742 22.094 10.086 1 89.81 65 CYS B C 1
ATOM 1844 O O . CYS B 1 65 ? -0.7 22.734 10.195 1 89.81 65 CYS B O 1
ATOM 1846 N N . LYS B 1 66 ? -2.469 22.312 9.094 1 77.69 66 LYS B N 1
ATOM 1847 C CA . LYS B 1 66 ? -2.342 23.5 8.258 1 77.69 66 LYS B CA 1
ATOM 1848 C C . LYS B 1 66 ? -2.326 24.766 9.102 1 77.69 66 LYS B C 1
ATOM 1850 O O . LYS B 1 66 ? -2.676 24.75 10.281 1 77.69 66 LYS B O 1
ATOM 1855 N N . ASP B 1 67 ? -1.901 25.734 8.422 1 68.12 67 ASP B N 1
ATOM 1856 C CA . ASP B 1 67 ? -1.805 27.047 9.055 1 68.12 67 ASP B CA 1
ATOM 1857 C C . ASP B 1 67 ? -3.17 27.531 9.547 1 68.12 67 ASP B C 1
ATOM 1859 O O . ASP B 1 67 ? -4.191 27.266 8.906 1 68.12 67 ASP B O 1
ATOM 1863 N N . GLY B 1 68 ? -3.178 27.859 10.883 1 65 68 GLY B N 1
ATOM 1864 C CA . GLY B 1 68 ? -4.371 28.438 11.492 1 65 68 GLY B CA 1
ATOM 1865 C C . GLY B 1 68 ? -4.984 27.531 12.555 1 65 68 GLY B C 1
ATOM 1866 O O . GLY B 1 68 ? -6.152 27.703 12.914 1 65 68 GLY B O 1
ATOM 1867 N N . CYS B 1 69 ? -4.176 26.531 12.75 1 71.62 69 CYS B N 1
ATOM 1868 C CA . CYS B 1 69 ? -4.68 25.734 13.875 1 71.62 69 CYS B CA 1
ATOM 1869 C C . CYS B 1 69 ? -4.848 26.609 15.117 1 71.62 69 CYS B C 1
ATOM 1871 O O . CYS B 1 69 ? -4.031 27.5 15.375 1 71.62 69 CYS B O 1
ATOM 1873 N N . LEU B 1 70 ? -5.918 26.5 15.602 1 65.38 70 LEU B N 1
ATOM 1874 C CA . LEU B 1 70 ? -6.297 27.359 16.719 1 65.38 70 LEU B CA 1
ATOM 1875 C C . LEU B 1 70 ? -5.289 27.234 17.859 1 65.38 70 LEU B C 1
ATOM 1877 O O . LEU B 1 70 ? -5.082 28.203 18.609 1 65.38 70 LEU B O 1
ATOM 1881 N N . SER B 1 71 ? -4.637 26.141 17.859 1 70.5 71 SER B N 1
ATOM 1882 C CA . SER B 1 71 ? -3.762 25.906 19 1 70.5 71 SER B CA 1
ATOM 1883 C C . SER B 1 71 ? -2.346 26.391 18.734 1 70.5 71 SER B C 1
ATOM 1885 O O . SER B 1 71 ? -1.559 26.578 19.672 1 70.5 71 SER B O 1
ATOM 1887 N N . CYS B 1 72 ? -2.09 26.609 17.438 1 71.56 72 CYS B N 1
ATOM 1888 C CA . CYS B 1 72 ? -0.723 27 17.094 1 71.56 72 CYS B CA 1
ATOM 1889 C C . CYS B 1 72 ? -0.678 28.406 16.516 1 71.56 72 CYS B C 1
ATOM 1891 O O . CYS B 1 72 ? -1.369 28.703 15.539 1 71.56 72 CYS B O 1
ATOM 1893 N N . LYS B 1 73 ? -0.043 29.375 17.141 1 67.19 73 LYS B N 1
ATOM 1894 C CA . LYS B 1 73 ? 0.028 30.781 16.781 1 67.19 73 LYS B CA 1
ATOM 1895 C C . LYS B 1 73 ? 0.652 30.969 15.406 1 67.19 73 LYS B C 1
ATOM 1897 O O . LYS B 1 73 ? 0.123 31.703 14.57 1 67.19 73 LYS B O 1
ATOM 1902 N N . ASP B 1 74 ? 1.802 30.422 15.117 1 70.88 74 ASP B N 1
ATOM 1903 C CA . ASP B 1 74 ? 2.59 30.672 13.922 1 70.88 74 ASP B CA 1
ATOM 1904 C C . ASP B 1 74 ? 2.27 29.672 12.82 1 70.88 74 ASP B C 1
ATOM 1906 O O . ASP B 1 74 ? 2.809 29.75 11.719 1 70.88 74 ASP B O 1
ATOM 1910 N N . GLY B 1 75 ? 1.345 28.828 13.133 1 85.62 75 GLY B N 1
ATOM 1911 C CA . GLY B 1 75 ? 1.037 27.766 12.203 1 85.62 75 GLY B CA 1
ATOM 1912 C C . GLY B 1 75 ? 1.952 26.562 12.344 1 85.62 75 GLY B C 1
ATOM 1913 O O . GLY B 1 75 ? 3.16 26.719 12.539 1 85.62 75 GLY B O 1
ATOM 1914 N N . CYS B 1 76 ? 1.534 25.5 12.305 1 92.56 76 CYS B N 1
ATOM 1915 C CA . CYS B 1 76 ? 2.252 24.266 12.586 1 92.56 76 CYS B CA 1
ATOM 1916 C C . CYS B 1 76 ? 3.289 23.984 11.5 1 92.56 76 CYS B C 1
ATOM 1918 O O . CYS B 1 76 ? 4.379 23.484 11.797 1 92.56 76 CYS B O 1
ATOM 1920 N N . ASN B 1 77 ? 3.006 24.359 10.242 1 92.06 77 ASN B N 1
ATOM 1921 C CA . ASN B 1 77 ? 3.98 24.188 9.172 1 92.06 77 ASN B CA 1
ATOM 1922 C C . ASN B 1 77 ? 5.246 25 9.422 1 92.06 77 ASN B C 1
ATOM 1924 O O . ASN B 1 77 ? 6.355 24.469 9.359 1 92.06 77 ASN B O 1
ATOM 1928 N N . SER B 1 78 ? 5.008 26.266 9.719 1 90.94 78 SER B N 1
ATOM 1929 C CA . SER B 1 78 ? 6.129 27.172 9.93 1 90.94 78 SER B CA 1
ATOM 1930 C C . SER B 1 78 ? 6.988 26.734 11.109 1 90.94 78 SER B C 1
ATOM 1932 O O . SER B 1 78 ? 8.211 26.859 11.07 1 90.94 78 SER B O 1
ATOM 1934 N N . GLU B 1 79 ? 6.344 26.281 12.094 1 92.19 79 GLU B N 1
ATOM 1935 C CA . GLU B 1 79 ? 7.07 25.828 13.273 1 92.19 79 GLU B CA 1
ATOM 1936 C C . GLU B 1 79 ? 7.969 24.641 12.938 1 92.19 79 GLU B C 1
ATOM 1938 O O . GLU B 1 79 ? 9.117 24.578 13.391 1 92.19 79 GLU B O 1
ATOM 1943 N N . ILE B 1 80 ? 7.484 23.703 12.195 1 95 80 ILE B N 1
ATOM 1944 C CA . ILE B 1 80 ? 8.266 22.531 11.797 1 95 80 ILE B CA 1
ATOM 1945 C C . ILE B 1 80 ? 9.445 22.969 10.938 1 95 80 ILE B C 1
ATOM 1947 O O . ILE B 1 80 ? 10.586 22.547 11.164 1 95 80 ILE B O 1
ATOM 1951 N N . GLU B 1 81 ? 9.188 23.812 9.984 1 94.31 81 GLU B N 1
ATOM 1952 C CA . GLU B 1 81 ? 10.242 24.281 9.086 1 94.31 81 GLU B CA 1
ATOM 1953 C C . GLU B 1 81 ? 11.328 25.031 9.859 1 94.31 81 GLU B C 1
ATOM 1955 O O . GLU B 1 81 ? 12.508 24.906 9.539 1 94.31 81 GLU B O 1
ATOM 1960 N N . SER B 1 82 ? 10.891 25.766 10.836 1 93 82 SER B N 1
ATOM 1961 C CA . SER B 1 82 ? 11.844 26.516 11.656 1 93 82 SER B CA 1
ATOM 1962 C C . SER B 1 82 ? 12.703 25.562 12.492 1 93 82 SER B C 1
ATOM 1964 O O . SER B 1 82 ? 13.906 25.766 12.625 1 93 82 SER B O 1
ATOM 1966 N N . ARG B 1 83 ? 12.109 24.547 13.023 1 94.81 83 ARG B N 1
ATOM 1967 C CA . ARG B 1 83 ? 12.781 23.609 13.914 1 94.81 83 ARG B CA 1
ATOM 1968 C C . ARG B 1 83 ? 13.773 22.734 13.148 1 94.81 83 ARG B C 1
ATOM 1970 O O . ARG B 1 83 ? 14.836 22.375 13.672 1 94.81 83 ARG B O 1
ATOM 1977 N N . TYR B 1 84 ? 13.422 22.391 11.93 1 96.06 84 TYR B N 1
ATOM 1978 C CA . TYR B 1 84 ? 14.203 21.391 11.227 1 96.06 84 TYR B CA 1
ATOM 1979 C C . TYR B 1 84 ? 14.82 21.969 9.961 1 96.06 84 TYR B C 1
ATOM 1981 O O . TYR B 1 84 ? 15.367 21.234 9.133 1 96.06 84 TYR B O 1
ATOM 1989 N N . GLY B 1 85 ? 14.648 23.234 9.75 1 95.38 85 GLY B N 1
ATOM 1990 C CA . GLY B 1 85 ? 15.203 23.906 8.578 1 95.38 85 GLY B CA 1
ATOM 1991 C C . GLY B 1 85 ? 16.719 23.922 8.578 1 95.38 85 GLY B C 1
ATOM 1992 O O . GLY B 1 85 ? 17.359 23.328 9.461 1 95.38 85 GLY B O 1
ATOM 1993 N N . GLY B 1 86 ? 17.297 24.406 7.473 1 93.5 86 GLY B N 1
ATOM 1994 C CA . GLY B 1 86 ? 18.75 24.516 7.297 1 93.5 86 GLY B CA 1
ATOM 1995 C C . GLY B 1 86 ? 19.156 24.844 5.871 1 93.5 86 GLY B C 1
ATOM 1996 O O . GLY B 1 86 ? 18.297 24.906 4.98 1 93.5 86 GLY B O 1
ATOM 1997 N N . ASP B 1 87 ? 20.453 25.031 5.809 1 93.62 87 ASP B N 1
ATOM 1998 C CA . ASP B 1 87 ? 21 25.328 4.488 1 93.62 87 ASP B CA 1
ATOM 1999 C C . ASP B 1 87 ? 20.688 24.219 3.492 1 93.62 87 ASP B C 1
ATOM 2001 O O . ASP B 1 87 ? 20.906 23.047 3.791 1 93.62 87 ASP B O 1
ATOM 2005 N N . GLY B 1 88 ? 20.125 24.641 2.373 1 96.81 88 GLY B N 1
ATOM 2006 C CA . GLY B 1 88 ? 19.859 23.703 1.29 1 96.81 88 GLY B CA 1
ATOM 2007 C C . GLY B 1 88 ? 18.609 22.875 1.498 1 96.81 88 GLY B C 1
ATOM 2008 O O . GLY B 1 88 ? 18.375 21.922 0.768 1 96.81 88 GLY B O 1
ATOM 2009 N N . VAL B 1 89 ? 17.875 23.219 2.51 1 97.75 89 VAL B N 1
ATOM 2010 C CA . VAL B 1 89 ? 16.672 22.438 2.816 1 97.75 89 VAL B CA 1
ATOM 2011 C C . VAL B 1 89 ? 15.461 23.062 2.129 1 97.75 89 VAL B C 1
ATOM 2013 O O . VAL B 1 89 ? 15.273 24.281 2.174 1 97.75 89 VAL B O 1
ATOM 2016 N N . ILE B 1 90 ? 14.672 22.219 1.437 1 97.31 90 ILE B N 1
ATOM 2017 C CA . ILE B 1 90 ? 13.367 22.609 0.91 1 97.31 90 ILE B CA 1
ATOM 2018 C C . ILE B 1 90 ? 12.281 21.703 1.484 1 97.31 90 ILE B C 1
ATOM 2020 O O . ILE B 1 90 ? 12.57 20.641 2.025 1 97.31 90 ILE B O 1
ATOM 2024 N N . TRP B 1 91 ? 10.977 22.141 1.288 1 96.44 91 TRP B N 1
ATOM 2025 C CA . TRP B 1 91 ? 9.883 21.469 1.982 1 96.44 91 TRP B CA 1
ATOM 2026 C C . TRP B 1 91 ? 8.766 21.094 1.012 1 96.44 91 TRP B C 1
ATOM 2028 O O . TRP B 1 91 ? 7.664 21.641 1.094 1 96.44 91 TRP B O 1
ATOM 2038 N N . PRO B 1 92 ? 8.992 20.141 0.164 1 96.75 92 PRO B N 1
ATOM 2039 C CA . PRO B 1 92 ? 7.824 19.594 -0.527 1 96.75 92 PRO B CA 1
ATOM 2040 C C . PRO B 1 92 ? 6.742 19.109 0.436 1 96.75 92 PRO B C 1
ATOM 2042 O O . PRO B 1 92 ? 7.059 18.594 1.516 1 96.75 92 PRO B O 1
ATOM 2045 N N . SER B 1 93 ? 5.523 19.312 0.076 1 95.44 93 SER B N 1
ATOM 2046 C CA . SER B 1 93 ? 4.422 18.938 0.959 1 95.44 93 SER B CA 1
ATOM 2047 C C . SER B 1 93 ? 3.311 18.234 0.189 1 95.44 93 SER B C 1
ATOM 2049 O O . SER B 1 93 ? 3.266 18.297 -1.041 1 95.44 93 SER B O 1
ATOM 2051 N N . ALA B 1 94 ? 2.562 17.469 0.917 1 95.31 94 ALA B N 1
ATOM 2052 C CA . ALA B 1 94 ? 1.376 16.797 0.381 1 95.31 94 ALA B CA 1
ATOM 2053 C C . ALA B 1 94 ? 0.177 16.984 1.306 1 95.31 94 ALA B C 1
ATOM 2055 O O . ALA B 1 94 ? 0.32 16.969 2.531 1 95.31 94 ALA B O 1
ATOM 2056 N N . GLU B 1 95 ? -0.962 17.141 0.67 1 93.75 95 GLU B N 1
ATOM 2057 C CA . GLU B 1 95 ? -2.191 17.25 1.45 1 93.75 95 GLU B CA 1
ATOM 2058 C C . GLU B 1 95 ? -2.623 15.883 1.979 1 93.75 95 GLU B C 1
ATOM 2060 O O . GLU B 1 95 ? -2.766 14.93 1.21 1 93.75 95 GLU B O 1
ATOM 2065 N N . LEU B 1 96 ? -2.871 15.867 3.236 1 94.38 96 LEU B N 1
ATOM 2066 C CA . LEU B 1 96 ? -3.279 14.617 3.855 1 94.38 96 LEU B CA 1
ATOM 2067 C C . LEU B 1 96 ? -4.574 14.102 3.24 1 94.38 96 LEU B C 1
ATOM 2069 O O . LEU B 1 96 ? -4.754 12.891 3.078 1 94.38 96 LEU B O 1
ATOM 2073 N N . ARG B 1 97 ? -5.477 14.992 2.887 1 92.88 97 ARG B N 1
ATOM 2074 C CA . ARG B 1 97 ? -6.781 14.625 2.344 1 92.88 97 ARG B CA 1
ATOM 2075 C C . ARG B 1 97 ? -6.633 13.766 1.092 1 92.88 97 ARG B C 1
ATOM 2077 O O . ARG B 1 97 ? -7.445 12.875 0.843 1 92.88 97 ARG B O 1
ATOM 2084 N N . ASP B 1 98 ? -5.57 14.023 0.297 1 94.75 98 ASP B N 1
ATOM 2085 C CA . ASP B 1 98 ? -5.344 13.242 -0.919 1 94.75 98 ASP B CA 1
ATOM 2086 C C . ASP B 1 98 ? -5.102 11.773 -0.596 1 94.75 98 ASP B C 1
ATOM 2088 O O . ASP B 1 98 ? -5.535 10.891 -1.339 1 94.75 98 ASP B O 1
ATOM 2092 N N . TYR B 1 99 ? -4.523 11.57 0.518 1 96.25 99 TYR B N 1
ATOM 2093 C CA . TYR B 1 99 ? -4.188 10.211 0.918 1 96.25 99 TYR B CA 1
ATOM 2094 C C . TYR B 1 99 ? -5.414 9.477 1.438 1 96.25 99 TYR B C 1
ATOM 2096 O O . TYR B 1 99 ? -5.383 8.258 1.629 1 96.25 99 TYR B O 1
ATOM 2104 N N . LEU B 1 100 ? -6.492 10.156 1.698 1 94.94 100 LEU B N 1
ATOM 2105 C CA . LEU B 1 100 ? -7.723 9.531 2.182 1 94.94 100 LEU B CA 1
ATOM 2106 C C . LEU B 1 100 ? -8.562 9.016 1.02 1 94.94 100 LEU B C 1
ATOM 2108 O O . LEU B 1 100 ? -9.516 8.258 1.226 1 94.94 100 LEU B O 1
ATOM 2112 N N . ASN B 1 101 ? -8.242 9.523 -0.177 1 95.31 101 ASN B N 1
ATOM 2113 C CA . ASN B 1 101 ? -8.812 8.961 -1.396 1 95.31 101 ASN B CA 1
ATOM 2114 C C . ASN B 1 101 ? -8.219 7.59 -1.717 1 95.31 101 ASN B C 1
ATOM 2116 O O . ASN B 1 101 ? -7.004 7.465 -1.887 1 95.31 101 ASN B O 1
ATOM 2120 N N . PRO B 1 102 ? -9.102 6.586 -1.84 1 95.75 102 PRO B N 1
ATOM 2121 C CA . PRO B 1 102 ? -8.57 5.23 -2.006 1 95.75 102 PRO B CA 1
ATOM 2122 C C . PRO B 1 102 ? -7.648 5.105 -3.217 1 95.75 102 PRO B C 1
ATOM 2124 O O . PRO B 1 102 ? -6.594 4.477 -3.131 1 95.75 102 PRO B O 1
ATOM 2127 N N . ALA B 1 103 ? -7.98 5.684 -4.297 1 97.06 103 ALA B N 1
ATOM 2128 C CA . ALA B 1 103 ? -7.176 5.582 -5.512 1 97.06 103 ALA B CA 1
ATOM 2129 C C . ALA B 1 103 ? -5.848 6.316 -5.348 1 97.06 103 ALA B C 1
ATOM 2131 O O . ALA B 1 103 ? -4.789 5.781 -5.695 1 97.06 103 ALA B O 1
ATOM 2132 N N . ILE B 1 104 ? -5.883 7.477 -4.82 1 97.5 104 ILE B N 1
ATOM 2133 C CA . ILE B 1 104 ? -4.672 8.273 -4.629 1 97.5 104 ILE B CA 1
ATOM 2134 C C . ILE B 1 104 ? -3.775 7.602 -3.592 1 97.5 104 ILE B C 1
ATOM 2136 O O . ILE B 1 104 ? -2.551 7.578 -3.744 1 97.5 104 ILE B O 1
ATOM 2140 N N . PHE B 1 105 ? -4.418 7.066 -2.576 1 98 105 PHE B N 1
ATOM 2141 C CA . PHE B 1 105 ? -3.693 6.324 -1.555 1 98 105 PHE B CA 1
ATOM 2142 C C . PHE B 1 105 ? -2.859 5.215 -2.184 1 98 105 PHE B C 1
ATOM 2144 O O . PHE B 1 105 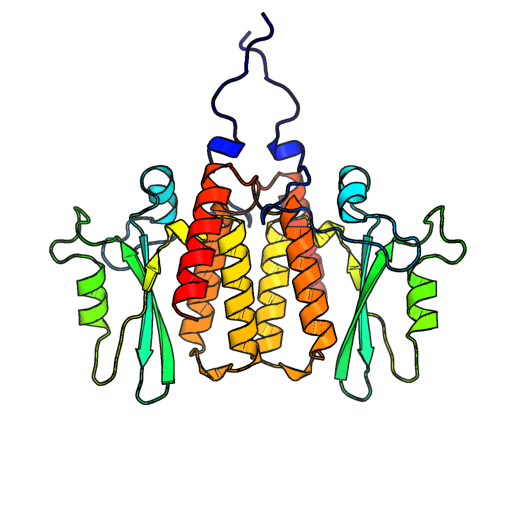? -1.658 5.109 -1.923 1 98 105 PHE B O 1
ATOM 2151 N N . MET B 1 106 ? -3.477 4.426 -3 1 98 106 MET B N 1
ATOM 2152 C CA . MET B 1 106 ? -2.797 3.328 -3.68 1 98 106 MET B CA 1
ATOM 2153 C C . MET B 1 106 ? -1.682 3.852 -4.578 1 98 106 MET B C 1
ATOM 2155 O O . MET B 1 106 ? -0.582 3.295 -4.598 1 98 106 MET B O 1
ATOM 2159 N N . MET B 1 107 ? -1.978 4.852 -5.258 1 97.31 107 MET B N 1
ATOM 2160 C CA . MET B 1 107 ? -0.991 5.441 -6.16 1 97.31 107 MET B CA 1
ATOM 2161 C C . MET B 1 107 ? 0.224 5.941 -5.383 1 97.31 107 MET B C 1
ATOM 2163 O O . MET B 1 107 ? 1.363 5.699 -5.785 1 97.31 107 MET B O 1
ATOM 2167 N N . LYS B 1 108 ? -0.03 6.621 -4.301 1 97.88 108 LYS B N 1
ATOM 2168 C CA . LYS B 1 108 ? 1.061 7.16 -3.49 1 97.88 108 LYS B CA 1
ATOM 2169 C C . LYS B 1 108 ? 1.924 6.035 -2.92 1 97.88 108 LYS B C 1
ATOM 2171 O O . LYS B 1 108 ? 3.148 6.156 -2.863 1 97.88 108 LYS B O 1
ATOM 2176 N N . MET B 1 109 ? 1.303 4.965 -2.469 1 98.06 109 MET B N 1
ATOM 2177 C CA . MET B 1 109 ? 2.055 3.824 -1.954 1 98.06 109 MET B CA 1
ATOM 2178 C C . MET B 1 109 ? 2.93 3.213 -3.045 1 98.06 109 MET B C 1
ATOM 2180 O O . MET B 1 109 ? 4.105 2.928 -2.814 1 98.06 109 MET B O 1
ATOM 2184 N N . GLN B 1 110 ? 2.373 3.059 -4.18 1 97.94 110 GLN B N 1
ATOM 2185 C CA . GLN B 1 110 ? 3.121 2.457 -5.281 1 97.94 110 GLN B CA 1
ATOM 2186 C C . GLN B 1 110 ? 4.238 3.379 -5.754 1 97.94 110 GLN B C 1
ATOM 2188 O O . GLN B 1 110 ? 5.328 2.914 -6.102 1 97.94 110 GLN B O 1
ATOM 2193 N N . GLU B 1 111 ? 3.947 4.645 -5.809 1 97.44 111 GLU B N 1
ATOM 2194 C CA . GLU B 1 111 ? 4.973 5.613 -6.176 1 97.44 111 GLU B CA 1
ATOM 2195 C C . GLU B 1 111 ? 6.164 5.551 -5.223 1 97.44 111 GLU B C 1
ATOM 2197 O O . GLU B 1 111 ? 7.316 5.578 -5.656 1 97.44 111 GLU B O 1
ATOM 2202 N N . HIS B 1 112 ? 5.832 5.477 -3.971 1 98.44 112 HIS B N 1
ATOM 2203 C CA . HIS B 1 112 ? 6.91 5.387 -2.994 1 98.44 112 HIS B CA 1
ATOM 2204 C C . HIS B 1 112 ? 7.68 4.078 -3.145 1 98.44 112 HIS B C 1
ATOM 2206 O O . HIS B 1 112 ? 8.906 4.059 -3.033 1 98.44 112 HIS B O 1
ATOM 2212 N N . MET B 1 113 ? 6.977 3.018 -3.355 1 98.25 113 MET B N 1
ATOM 2213 C CA . MET B 1 113 ? 7.605 1.722 -3.588 1 98.25 113 MET B CA 1
ATOM 2214 C C . MET B 1 113 ? 8.586 1.795 -4.758 1 98.25 113 MET B C 1
ATOM 2216 O O . MET B 1 113 ? 9.719 1.338 -4.648 1 98.25 113 MET B O 1
ATOM 2220 N N . ASN B 1 114 ? 8.172 2.367 -5.848 1 98 114 ASN B N 1
ATOM 2221 C CA . ASN B 1 114 ? 9.031 2.516 -7.016 1 98 114 ASN B CA 1
ATOM 2222 C C . ASN B 1 114 ? 10.234 3.412 -6.715 1 98 114 ASN B C 1
ATOM 2224 O O . ASN B 1 114 ? 11.352 3.123 -7.148 1 98 114 ASN B O 1
ATOM 2228 N N . GLN B 1 115 ? 9.93 4.418 -6.031 1 97.88 115 GLN B N 1
ATOM 2229 C CA . GLN B 1 115 ? 11.023 5.293 -5.645 1 97.88 115 GLN B CA 1
ATOM 2230 C C . GLN B 1 115 ? 12.062 4.539 -4.82 1 97.88 115 GLN B C 1
ATOM 2232 O O . GLN B 1 115 ? 13.273 4.715 -5.02 1 97.88 115 GLN B O 1
ATOM 2237 N N . MET B 1 116 ? 11.672 3.74 -3.887 1 97.94 116 MET B N 1
ATOM 2238 C CA . MET B 1 116 ? 12.57 2.943 -3.057 1 97.94 116 MET B CA 1
ATOM 2239 C C . MET B 1 116 ? 13.32 1.915 -3.898 1 97.94 116 MET B C 1
ATOM 2241 O O . MET B 1 116 ? 14.5 1.652 -3.66 1 97.94 116 MET B O 1
ATOM 2245 N N . ARG B 1 117 ? 12.648 1.47 -4.863 1 98.19 117 ARG B N 1
ATOM 2246 C CA . ARG B 1 117 ? 13.289 0.465 -5.703 1 98.19 117 ARG B CA 1
ATOM 2247 C C . ARG B 1 117 ? 14.383 1.089 -6.566 1 98.19 117 ARG B C 1
ATOM 2249 O O . ARG B 1 117 ? 15.484 0.539 -6.68 1 98.19 117 ARG B O 1
ATOM 2256 N N . TYR B 1 118 ? 14.07 2.23 -7.137 1 97.62 118 TYR B N 1
ATOM 2257 C CA . TYR B 1 118 ? 14.938 2.752 -8.188 1 97.62 118 TYR B CA 1
ATOM 2258 C C . TYR B 1 118 ? 15.953 3.73 -7.617 1 97.62 118 TYR B C 1
ATOM 2260 O O . TYR B 1 118 ? 17.062 3.846 -8.133 1 97.62 118 TYR B O 1
ATOM 2268 N N . ILE B 1 119 ? 15.523 4.438 -6.617 1 97.69 119 ILE B N 1
ATOM 2269 C CA . ILE B 1 119 ? 16.406 5.395 -5.973 1 97.69 119 ILE B CA 1
ATOM 2270 C C . ILE B 1 119 ? 16.312 5.258 -4.453 1 97.69 119 ILE B C 1
ATOM 2272 O O . ILE B 1 119 ? 15.867 6.184 -3.77 1 97.69 119 ILE B O 1
ATOM 2276 N N . PRO B 1 120 ? 16.844 4.191 -3.881 1 96.12 120 PRO B N 1
ATOM 2277 C CA . PRO B 1 120 ? 16.609 3.867 -2.473 1 96.12 120 PRO B CA 1
ATOM 2278 C C . PRO B 1 120 ? 17.172 4.918 -1.521 1 96.12 120 PRO B C 1
ATOM 2280 O O . PRO B 1 120 ? 16.641 5.121 -0.429 1 96.12 120 PRO B O 1
ATOM 2283 N N . LEU B 1 121 ? 18.141 5.645 -1.96 1 96.5 121 LEU B N 1
ATOM 2284 C CA . LEU B 1 121 ? 18.797 6.605 -1.071 1 96.5 121 LEU B CA 1
ATOM 2285 C C . LEU B 1 121 ? 18.094 7.961 -1.133 1 96.5 121 LEU B C 1
ATOM 2287 O O . LEU B 1 121 ? 18.469 8.891 -0.417 1 96.5 121 LEU B O 1
ATOM 2291 N N . SER B 1 122 ? 17.047 8.047 -1.931 1 98.06 122 SER B N 1
ATOM 2292 C CA . SER B 1 122 ? 16.297 9.305 -1.996 1 98.06 122 SER B CA 1
ATOM 2293 C C . SER B 1 122 ? 15.586 9.594 -0.678 1 98.06 122 SER B C 1
ATOM 2295 O O . SER B 1 122 ? 15.164 10.719 -0.431 1 98.06 122 SER B O 1
ATOM 2297 N N . PHE B 1 123 ? 15.438 8.617 0.15 1 98.69 123 PHE B N 1
ATOM 2298 C CA . PHE B 1 123 ? 14.938 8.734 1.515 1 98.69 123 PHE B CA 1
ATOM 2299 C C . PHE B 1 123 ? 15.938 8.164 2.512 1 98.69 123 PHE B C 1
ATOM 2301 O O . PHE B 1 123 ? 16.516 7.102 2.275 1 98.69 123 PHE B O 1
ATOM 2308 N N . SER B 1 124 ? 16.125 8.875 3.568 1 98.62 124 SER B N 1
ATOM 2309 C CA . SER B 1 124 ? 16.844 8.25 4.676 1 98.62 124 SER B CA 1
ATOM 2310 C C . SER B 1 124 ? 16.031 7.102 5.273 1 98.62 124 SER B C 1
ATOM 2312 O O . SER B 1 124 ? 14.82 6.996 5.039 1 98.62 124 SER B O 1
ATOM 2314 N N . GLU B 1 125 ? 16.703 6.273 6.07 1 98.31 125 GLU B N 1
ATOM 2315 C CA . GLU B 1 125 ? 16.016 5.176 6.746 1 98.31 125 GLU B CA 1
ATOM 2316 C C . GLU B 1 125 ? 14.898 5.695 7.652 1 98.31 125 GLU B C 1
ATOM 2318 O O . GLU B 1 125 ? 13.781 5.191 7.617 1 98.31 125 GLU B O 1
ATOM 2323 N N . ALA B 1 126 ? 15.227 6.711 8.359 1 98.38 126 ALA B N 1
ATOM 2324 C CA . ALA B 1 126 ? 14.258 7.281 9.297 1 98.38 126 ALA B CA 1
ATOM 2325 C C . ALA B 1 126 ? 13.062 7.871 8.555 1 98.38 126 ALA B C 1
ATOM 2327 O O . ALA B 1 126 ? 11.922 7.711 8.984 1 98.38 126 ALA B O 1
ATOM 2328 N N . ALA B 1 127 ? 13.328 8.57 7.465 1 98.75 127 ALA B N 1
ATOM 2329 C CA . ALA B 1 127 ? 12.258 9.18 6.688 1 98.75 127 ALA B CA 1
ATOM 2330 C C . ALA B 1 127 ? 11.359 8.109 6.062 1 98.75 127 ALA B C 1
ATOM 2332 O O . ALA B 1 127 ? 10.133 8.227 6.09 1 98.75 127 ALA B O 1
ATOM 2333 N N . HIS B 1 128 ? 12 7.098 5.508 1 98.75 128 HIS B N 1
ATOM 2334 C CA . HIS B 1 128 ? 11.25 5.984 4.93 1 98.75 128 HIS B CA 1
ATOM 2335 C C . HIS B 1 128 ? 10.359 5.32 5.973 1 98.75 128 HIS B C 1
ATOM 2337 O O . HIS B 1 128 ? 9.172 5.094 5.727 1 98.75 128 HIS B O 1
ATOM 2343 N N . HIS B 1 129 ? 10.852 5.055 7.102 1 98.38 129 HIS B N 1
ATOM 2344 C CA . HIS B 1 129 ? 10.102 4.41 8.18 1 98.38 129 HIS B CA 1
ATOM 2345 C C . HIS B 1 129 ? 8.93 5.27 8.617 1 98.38 129 HIS B C 1
ATOM 2347 O O . HIS B 1 129 ? 7.812 4.766 8.789 1 98.38 129 HIS B O 1
ATOM 2353 N N . LYS B 1 130 ? 9.172 6.516 8.812 1 98.62 130 LYS B N 1
ATOM 2354 C CA . LYS B 1 130 ? 8.102 7.434 9.211 1 98.62 130 LYS B CA 1
ATOM 2355 C C . LYS B 1 130 ? 7 7.48 8.156 1 98.62 130 LYS B C 1
ATOM 2357 O O . LYS B 1 130 ? 5.816 7.488 8.492 1 98.62 130 LYS B O 1
ATOM 2362 N N . TYR B 1 131 ? 7.406 7.539 6.914 1 98.75 131 TYR B N 1
ATOM 2363 C CA . TYR B 1 131 ? 6.426 7.594 5.832 1 98.75 131 TYR B CA 1
ATOM 2364 C C . TYR B 1 131 ? 5.582 6.324 5.801 1 98.75 131 TYR B C 1
ATOM 2366 O O . TYR B 1 131 ? 4.371 6.383 5.586 1 98.75 131 TYR B O 1
ATOM 2374 N N . MET B 1 132 ? 6.164 5.195 6.062 1 98.12 132 MET B N 1
ATOM 2375 C CA . MET B 1 132 ? 5.43 3.936 6.152 1 98.12 132 MET B CA 1
ATOM 2376 C C . MET B 1 132 ? 4.434 3.965 7.305 1 98.12 132 MET B C 1
ATOM 2378 O O . MET B 1 132 ? 3.32 3.453 7.18 1 98.12 132 MET B O 1
ATOM 2382 N N . GLN B 1 133 ? 4.816 4.535 8.375 1 97.94 133 GLN B N 1
ATOM 2383 C CA . GLN B 1 133 ? 3.918 4.652 9.523 1 97.94 133 GLN B CA 1
ATOM 2384 C C . GLN B 1 133 ? 2.719 5.539 9.195 1 97.94 133 GLN B C 1
ATOM 2386 O O . GLN B 1 133 ? 1.602 5.27 9.641 1 97.94 133 GLN B O 1
ATOM 2391 N N . ILE B 1 134 ? 2.998 6.559 8.5 1 98.38 134 ILE B N 1
ATOM 2392 C CA . ILE B 1 134 ? 1.925 7.457 8.086 1 98.38 134 ILE B CA 1
ATOM 2393 C C . ILE B 1 134 ? 0.929 6.707 7.207 1 98.38 134 ILE B C 1
ATOM 2395 O O . ILE B 1 134 ? -0.284 6.816 7.398 1 98.38 134 ILE B O 1
ATOM 2399 N N . PHE B 1 135 ? 1.434 5.883 6.25 1 98.44 135 PHE B N 1
ATOM 2400 C CA . PHE B 1 135 ? 0.552 5.059 5.43 1 98.44 135 PHE B CA 1
ATOM 2401 C C . PHE B 1 135 ? -0.283 4.129 6.301 1 98.44 135 PHE B C 1
ATOM 2403 O O . PHE B 1 135 ? -1.478 3.945 6.059 1 98.44 135 PHE B O 1
ATOM 2410 N N . SER B 1 136 ? 0.333 3.539 7.289 1 97.88 136 SER B N 1
ATOM 2411 C CA . SER B 1 136 ? -0.379 2.629 8.18 1 97.88 136 SER B CA 1
ATOM 2412 C C . SER B 1 136 ? -1.504 3.348 8.922 1 97.88 136 SER B C 1
ATOM 2414 O O . SER B 1 136 ? -2.619 2.832 9.016 1 97.88 136 SER B O 1
ATOM 2416 N N . ALA B 1 137 ? -1.216 4.5 9.391 1 97.44 137 ALA B N 1
ATOM 2417 C CA . ALA B 1 137 ? -2.238 5.266 10.102 1 97.44 137 ALA B CA 1
ATOM 2418 C C . ALA B 1 137 ? -3.381 5.652 9.156 1 97.44 137 ALA B C 1
ATOM 2420 O O . ALA B 1 137 ? -4.555 5.523 9.516 1 97.44 137 ALA B O 1
ATOM 2421 N N . LEU B 1 138 ? -3.072 6.059 7.969 1 96.94 138 LEU B N 1
ATOM 2422 C CA . LEU B 1 138 ? -4.059 6.52 7 1 96.94 138 LEU B CA 1
ATOM 2423 C C . LEU B 1 138 ? -4.914 5.359 6.5 1 96.94 138 LEU B C 1
ATOM 2425 O O . LEU B 1 138 ? -6.062 5.555 6.094 1 96.94 138 LEU B O 1
ATOM 2429 N N . SER B 1 139 ? -4.34 4.156 6.547 1 96.62 139 SER B N 1
ATOM 2430 C CA . SER B 1 139 ? -5.062 2.971 6.102 1 96.62 139 SER B CA 1
ATOM 2431 C C . SER B 1 139 ? -6.324 2.748 6.93 1 96.62 139 SER B C 1
ATOM 2433 O O . SER B 1 139 ? -7.293 2.16 6.449 1 96.62 139 SER B O 1
ATOM 2435 N N . GLN B 1 140 ? -6.367 3.273 8.094 1 95.31 140 GLN B N 1
ATOM 2436 C CA . GLN B 1 140 ? -7.484 3.104 9.016 1 95.31 140 GLN B CA 1
ATOM 2437 C C . GLN B 1 140 ? -8.719 3.861 8.531 1 95.31 140 GLN B C 1
ATOM 2439 O O . GLN B 1 140 ? -9.828 3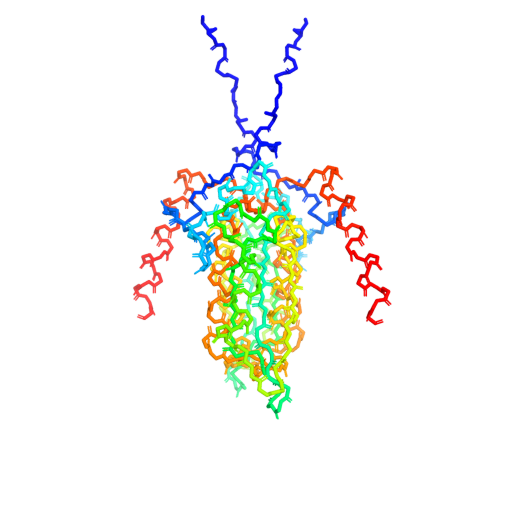.637 9.023 1 95.31 140 GLN B O 1
ATOM 2444 N N . ARG B 1 141 ? -8.531 4.703 7.527 1 93.75 141 ARG B N 1
ATOM 2445 C CA . ARG B 1 141 ? -9.641 5.441 6.949 1 93.75 141 ARG B CA 1
ATOM 2446 C C . ARG B 1 141 ? -9.82 5.105 5.469 1 93.75 141 ARG B C 1
ATOM 2448 O O . ARG B 1 141 ? -10.836 5.441 4.867 1 93.75 141 ARG B O 1
ATOM 2455 N N . THR B 1 142 ? -8.805 4.504 4.914 1 95.06 142 THR B N 1
ATOM 2456 C CA . THR B 1 142 ? -8.797 4.332 3.467 1 95.06 142 THR B CA 1
ATOM 2457 C C . THR B 1 142 ? -9.148 2.895 3.092 1 95.06 142 THR B C 1
ATOM 2459 O O . THR B 1 142 ? -9.711 2.646 2.023 1 95.06 142 THR B O 1
ATOM 2462 N N . LEU B 1 143 ? -8.836 1.947 3.912 1 95.31 143 LEU B N 1
ATOM 2463 C CA . LEU B 1 143 ? -9.219 0.558 3.684 1 95.31 143 LEU B CA 1
ATOM 2464 C C . LEU B 1 143 ? -10.625 0.285 4.215 1 95.31 143 LEU B C 1
ATOM 2466 O O . LEU B 1 143 ? -11.141 1.049 5.031 1 95.31 143 LEU B O 1
ATOM 2470 N N . ARG B 1 144 ? -11.211 -0.719 3.713 1 92.25 144 ARG B N 1
ATOM 2471 C CA . ARG B 1 144 ? -12.539 -1.103 4.195 1 92.25 144 ARG B CA 1
ATOM 2472 C C . ARG B 1 144 ? -12.492 -1.472 5.672 1 92.25 144 ARG B C 1
ATOM 2474 O O . ARG B 1 144 ? -11.43 -1.791 6.211 1 92.25 144 ARG B O 1
ATOM 2481 N N . LEU B 1 145 ? -13.688 -1.539 6.25 1 89.88 145 LEU B N 1
ATOM 2482 C CA . LEU B 1 145 ? -13.797 -1.886 7.66 1 89.88 145 LEU B CA 1
ATOM 2483 C C . LEU B 1 145 ? -13.297 -3.301 7.914 1 89.88 145 LEU B C 1
ATOM 2485 O O . LEU B 1 145 ? -13.641 -4.23 7.184 1 89.88 145 LEU B O 1
ATOM 2489 N N . THR B 1 146 ? -12.484 -3.354 8.914 1 90.19 146 THR B N 1
ATOM 2490 C CA . THR B 1 146 ? -11.992 -4.652 9.352 1 90.19 146 THR B CA 1
ATOM 2491 C C . THR B 1 146 ? -13.039 -5.375 10.195 1 90.19 146 THR B C 1
ATOM 2493 O O . THR B 1 146 ? -13.531 -4.832 11.188 1 90.19 146 THR B O 1
ATOM 2496 N N . THR B 1 147 ? -13.406 -6.551 9.797 1 88.44 147 THR B N 1
ATOM 2497 C CA . THR B 1 147 ? -14.375 -7.348 10.539 1 88.44 147 THR B CA 1
ATOM 2498 C C . THR B 1 147 ? -13.68 -8.18 11.617 1 88.44 147 THR B C 1
ATOM 2500 O O . THR B 1 147 ? -12.453 -8.242 11.656 1 88.44 147 THR B O 1
ATOM 2503 N N . GLN B 1 148 ? -14.516 -8.758 12.469 1 89.69 148 GLN B N 1
ATOM 2504 C CA . GLN B 1 148 ? -13.953 -9.656 13.469 1 89.69 148 GLN B CA 1
ATOM 2505 C C . GLN B 1 148 ? -13.258 -10.844 12.805 1 89.69 148 GLN B C 1
ATOM 2507 O O . GLN B 1 148 ? -12.219 -11.305 13.281 1 89.69 148 GLN B O 1
ATOM 2512 N N . GLU B 1 149 ? -13.828 -11.305 11.773 1 90.06 149 GLU B N 1
ATOM 2513 C CA . GLU B 1 149 ? -13.211 -12.391 11.023 1 90.06 149 GLU B CA 1
ATOM 2514 C C . GLU B 1 149 ? -11.844 -11.984 10.477 1 90.06 149 GLU B C 1
ATOM 2516 O O . GLU B 1 149 ? -10.891 -12.75 10.539 1 90.06 149 GLU B O 1
ATOM 2521 N N . ASP B 1 150 ? -11.758 -10.797 9.984 1 92.94 150 ASP B N 1
ATOM 2522 C CA . ASP B 1 150 ? -10.484 -10.273 9.492 1 92.94 150 ASP B CA 1
ATOM 2523 C C . ASP B 1 150 ? -9.43 -10.258 10.602 1 92.94 150 ASP B C 1
ATOM 2525 O O . ASP B 1 150 ? -8.273 -10.617 10.367 1 92.94 150 ASP B O 1
ATOM 2529 N N . LEU B 1 151 ? -9.852 -9.82 11.727 1 93.44 151 LEU B N 1
ATOM 2530 C CA . LEU B 1 151 ? -8.914 -9.695 12.836 1 93.44 151 LEU B CA 1
ATOM 2531 C C . LEU B 1 151 ? -8.406 -11.07 13.273 1 93.44 151 LEU B C 1
ATOM 2533 O O . LEU B 1 151 ? -7.219 -11.227 13.57 1 93.44 151 LEU B O 1
ATOM 2537 N N . VAL B 1 152 ? -9.273 -12.016 13.32 1 94 152 VAL B N 1
ATOM 2538 C CA . VAL B 1 152 ? -8.891 -13.375 13.664 1 94 152 VAL B CA 1
ATOM 2539 C C . VAL B 1 152 ? -7.891 -13.906 12.633 1 94 152 VAL B C 1
ATOM 2541 O O . VAL B 1 152 ? -6.852 -14.461 13 1 94 152 VAL B O 1
ATOM 2544 N N . ASP B 1 153 ? -8.227 -13.711 11.406 1 93.56 153 ASP B N 1
ATOM 2545 C CA . ASP B 1 153 ? -7.348 -14.141 10.328 1 93.56 153 ASP B CA 1
ATOM 2546 C C . ASP B 1 153 ? -5.988 -13.453 10.414 1 93.56 153 ASP B C 1
ATOM 2548 O O . ASP B 1 153 ? -4.949 -14.078 10.219 1 93.56 153 ASP B O 1
ATOM 2552 N N . TYR B 1 154 ? -6.004 -12.203 10.695 1 94.94 154 TYR B N 1
ATOM 2553 C CA .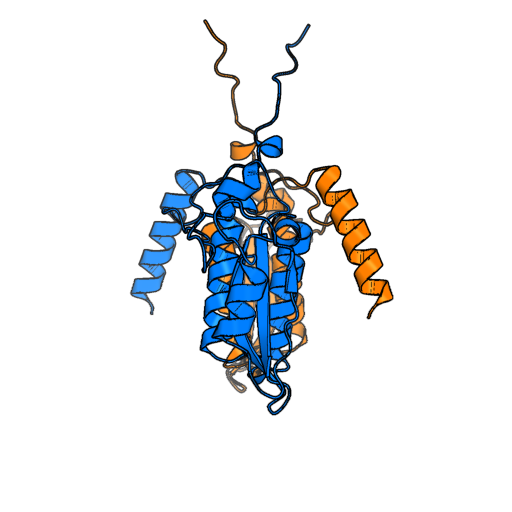 TYR B 1 154 ? -4.773 -11.43 10.82 1 94.94 154 TYR B CA 1
ATOM 2554 C C . TYR B 1 154 ? -3.908 -11.969 11.953 1 94.94 154 TYR B C 1
ATOM 2556 O O . TYR B 1 154 ? -2.697 -12.141 11.797 1 94.94 154 TYR B O 1
ATOM 2564 N N . ASN B 1 155 ? -4.516 -12.219 13.055 1 93.94 155 ASN B N 1
ATOM 2565 C CA . ASN B 1 155 ? -3.779 -12.758 14.188 1 93.94 155 ASN B CA 1
ATOM 2566 C C . ASN B 1 155 ? -3.184 -14.125 13.867 1 93.94 155 ASN B C 1
ATOM 2568 O O . ASN B 1 155 ? -2.037 -14.406 14.227 1 93.94 155 ASN B O 1
ATOM 2572 N N . SER B 1 156 ? -3.961 -14.945 13.242 1 93.25 156 SER B N 1
ATOM 2573 C CA . SER B 1 156 ? -3.459 -16.25 12.812 1 93.25 156 SER B CA 1
ATOM 2574 C C . SER B 1 156 ? -2.289 -16.094 11.852 1 93.25 156 SER B C 1
ATOM 2576 O O . SER B 1 156 ? -1.289 -16.812 11.961 1 93.25 156 SER B O 1
ATOM 2578 N N . TYR B 1 157 ? -2.449 -15.219 10.953 1 93.25 157 TYR B N 1
ATOM 2579 C CA . TYR B 1 157 ? -1.397 -14.938 9.984 1 93.25 157 TYR B CA 1
ATOM 2580 C C . TYR B 1 157 ? -0.112 -14.508 10.68 1 93.25 157 TYR B C 1
ATOM 2582 O O . TYR B 1 157 ? 0.975 -14.977 10.336 1 93.25 157 TYR B O 1
ATOM 2590 N N . MET B 1 158 ? -0.237 -13.656 11.617 1 91.88 158 MET B N 1
ATOM 2591 C CA . MET B 1 158 ? 0.921 -13.141 12.344 1 91.88 158 MET B CA 1
ATOM 2592 C C . MET B 1 158 ? 1.584 -14.25 13.164 1 91.88 158 MET B C 1
ATOM 2594 O O . MET B 1 158 ? 2.809 -14.281 13.289 1 91.88 158 MET B O 1
ATOM 2598 N N . GLU B 1 159 ? 0.767 -15.148 13.695 1 90.94 159 GLU B N 1
ATOM 2599 C CA . GLU B 1 159 ? 1.302 -16.266 14.453 1 90.94 159 GLU B CA 1
ATOM 2600 C C . GLU B 1 159 ? 2.123 -17.203 13.57 1 90.94 159 GLU B C 1
ATOM 2602 O O . GLU B 1 159 ? 3.203 -17.641 13.961 1 90.94 159 GLU B O 1
ATOM 2607 N N . ILE B 1 160 ? 1.651 -17.484 12.438 1 87.81 160 ILE B N 1
ATOM 2608 C CA . ILE B 1 160 ? 2.346 -18.344 11.484 1 87.81 160 ILE B CA 1
ATOM 2609 C C . ILE B 1 160 ? 3.645 -17.672 11.031 1 87.81 160 ILE B C 1
ATOM 2611 O O . ILE B 1 160 ? 4.691 -18.328 10.969 1 87.81 160 ILE B O 1
ATOM 2615 N N . ARG B 1 161 ? 3.598 -16.453 10.805 1 87.88 161 ARG B N 1
ATOM 2616 C CA . ARG B 1 161 ? 4.77 -15.695 10.375 1 87.88 161 ARG B CA 1
ATOM 2617 C C . ARG B 1 161 ? 5.852 -15.711 11.453 1 87.88 161 ARG B C 1
ATOM 2619 O O . ARG B 1 161 ? 7.039 -15.836 11.141 1 87.88 161 ARG B O 1
ATOM 2626 N N . ALA B 1 162 ? 5.383 -15.523 12.656 1 86.88 162 ALA B N 1
ATOM 2627 C CA . ALA B 1 162 ? 6.328 -15.5 13.773 1 86.88 162 ALA B CA 1
ATOM 2628 C C . ALA B 1 162 ? 6.992 -16.859 13.945 1 86.88 162 ALA B C 1
ATOM 2630 O O . ALA B 1 162 ? 8.141 -16.953 14.391 1 86.88 162 ALA B O 1
ATOM 2631 N N . ALA B 1 163 ? 6.297 -17.875 13.539 1 86.5 163 ALA B N 1
ATOM 2632 C CA . ALA B 1 163 ? 6.809 -19.234 13.703 1 86.5 163 ALA B CA 1
ATOM 2633 C C . ALA B 1 163 ? 7.863 -19.562 12.648 1 86.5 163 ALA B C 1
ATOM 2635 O O . ALA B 1 163 ? 8.742 -20.391 12.867 1 86.5 163 ALA B O 1
ATOM 2636 N N . PHE B 1 164 ? 7.836 -18.922 11.492 1 73 164 PHE B N 1
ATOM 2637 C CA . PHE B 1 164 ? 8.75 -19.25 10.406 1 73 164 PHE B CA 1
ATOM 2638 C C . PHE B 1 164 ? 9.805 -18.156 10.234 1 73 164 PHE B C 1
ATOM 2640 O O . PHE B 1 164 ? 10.695 -18.266 9.398 1 73 164 PHE B O 1
ATOM 2647 N N . SER B 1 165 ? 9.672 -16.984 10.898 1 64.75 165 SER B N 1
ATOM 2648 C CA . SER B 1 165 ? 10.695 -15.945 10.844 1 64.75 165 SER B CA 1
ATOM 2649 C C . SER B 1 165 ? 11.836 -16.25 11.805 1 64.75 165 SER B C 1
ATOM 2651 O O . SER B 1 165 ? 11.641 -16.906 12.828 1 64.75 165 SER B O 1
#

pLDDT: mean 88.41, std 16.56, range [17.34, 98.75]

Radius of gyration: 21.48 Å; Cα contacts (8 Å, |Δi|>4): 559; chains: 2; bounding box: 66×62×38 Å

Solvent-accessible surface area (backbone atoms only — not comparable to full-atom values): 17640 Å² total; per-residue (Å²): 129,83,78,75,73,76,90,44,70,69,72,55,49,57,81,47,43,49,76,76,53,80,57,82,39,50,18,74,72,76,58,48,46,42,60,69,44,31,73,83,41,40,83,38,32,31,39,37,36,40,29,34,59,87,73,58,22,27,60,36,58,45,42,21,38,41,76,68,38,87,83,35,90,78,12,34,51,53,51,50,45,67,75,67,53,56,90,57,50,47,70,58,69,44,59,41,42,53,47,51,28,50,44,47,30,53,48,53,53,50,51,48,29,49,40,24,39,76,43,42,67,41,36,32,70,66,15,48,52,47,49,52,50,50,52,57,32,44,39,20,42,17,31,37,72,66,47,73,66,45,51,53,51,47,52,52,51,52,52,54,47,61,70,74,101,130,82,78,75,75,75,88,45,70,70,71,56,50,57,81,46,43,50,75,76,54,79,56,83,40,51,18,74,71,75,58,48,47,42,59,70,45,31,72,84,41,40,82,36,31,31,38,38,34,41,29,33,58,85,76,58,21,28,59,37,58,44,42,22,39,40,74,66,39,88,82,32,91,79,14,32,53,54,50,50,46,67,75,67,54,56,91,57,50,48,70,59,68,45,60,42,42,52,47,49,28,49,44,48,31,52,49,52,53,51,50,50,28,49,41,24,39,76,43,45,66,42,36,33,71,66,14,48,52,46,50,52,50,50,52,57,33,43,40,20,43,18,32,37,72,65,46,72,67,43,50,52,51,45,52,51,51,52,51,54,48,60,71,75,101

Foldseek 3Di:
DPPPPDCDPVNQLDQAQPQNDAQFDAAPPQRDGLLRVCSVPQQFKKKKFKAQQVVLAREAIGIFTAADDVRDDRGSVVVVCVVPPDPRIDIDMDRRSLCLALVSVVVVVVVVVVCCVPPVRNYDPRRVVVVVSSSSNSCSRRPDHQDPVNNVVSVVVVVVVVVVD/DPDPPDCPPVNQLDQAQLQPDAQFDAAPPQRDGLLRVCSVPQQFKKKKFKAQQVVLAREAIGIFTAAPDVRDDRGSVVVVCVVPPDPRIDIDMDGRSLCLALVSVVVVVVVVVVCCVPPVRNYDPNRVVVVVSSSSNSCSRNPDHQDPVNNVVSVVVVVVVVVVD